Protein AF-A0A453R7K1-F1 (afdb_monomer)

Structure (mmCIF, N/CA/C/O backbone):
data_AF-A0A453R7K1-F1
#
_entry.id   AF-A0A453R7K1-F1
#
loop_
_atom_site.group_PDB
_atom_site.id
_atom_site.type_symbol
_atom_site.label_atom_id
_atom_site.label_alt_id
_atom_site.label_comp_id
_atom_site.label_asym_id
_atom_site.label_entity_id
_atom_site.label_seq_id
_atom_site.pdbx_PDB_ins_code
_atom_site.Cartn_x
_atom_site.Cartn_y
_atom_site.Cartn_z
_atom_site.occupancy
_atom_site.B_iso_or_equiv
_atom_site.auth_seq_id
_atom_site.auth_comp_id
_atom_site.auth_asym_id
_atom_site.auth_atom_id
_atom_site.pdbx_PDB_model_num
ATOM 1 N N . ILE A 1 1 ? -5.000 2.414 2.316 1.00 98.56 1 ILE A N 1
ATOM 2 C CA . ILE A 1 1 ? -6.057 3.007 1.462 1.00 98.56 1 ILE A CA 1
ATOM 3 C C . ILE A 1 1 ? -5.602 2.920 0.014 1.00 98.56 1 ILE A C 1
ATOM 5 O O . ILE A 1 1 ? -4.608 3.538 -0.343 1.00 98.56 1 ILE A O 1
ATOM 9 N N . THR A 1 2 ? -6.234 2.053 -0.768 1.00 98.19 2 THR A N 1
ATOM 10 C CA . THR A 1 2 ? -5.927 1.825 -2.185 1.00 98.19 2 THR A CA 1
ATOM 11 C C . THR A 1 2 ? -7.003 0.932 -2.800 1.00 98.19 2 THR A C 1
ATOM 13 O O . THR A 1 2 ? -7.530 0.046 -2.123 1.00 98.19 2 THR A O 1
ATOM 16 N N . ALA A 1 3 ? -7.261 1.095 -4.098 1.00 97.50 3 ALA A N 1
ATOM 17 C CA . ALA A 1 3 ? -7.976 0.108 -4.912 1.00 97.50 3 ALA A CA 1
ATOM 18 C C . ALA A 1 3 ? -7.066 -0.594 -5.939 1.00 97.50 3 ALA A C 1
ATOM 20 O O . ALA A 1 3 ? -7.544 -1.148 -6.917 1.00 97.50 3 ALA A O 1
ATOM 21 N N . SER A 1 4 ? -5.744 -0.614 -5.722 1.00 95.94 4 SER A N 1
ATOM 22 C CA . SER A 1 4 ? -4.796 -1.377 -6.547 1.00 95.94 4 SER A CA 1
ATOM 23 C C . SER A 1 4 ? -4.964 -1.072 -8.049 1.00 95.94 4 SER A C 1
ATOM 25 O O . SER A 1 4 ? -4.797 0.082 -8.448 1.00 95.94 4 SER A O 1
ATOM 27 N N . HIS A 1 5 ? -5.306 -2.075 -8.861 1.00 95.75 5 HIS A N 1
ATOM 28 C CA . HIS A 1 5 ? -5.454 -1.993 -10.315 1.00 95.75 5 HIS A CA 1
ATOM 29 C C . HIS A 1 5 ? -6.736 -1.291 -10.797 1.00 95.75 5 HIS A C 1
ATOM 31 O O . HIS A 1 5 ? -6.863 -1.026 -11.988 1.00 95.75 5 HIS A O 1
ATOM 37 N N . ASN A 1 6 ? -7.684 -0.976 -9.910 1.00 97.00 6 ASN A N 1
ATOM 38 C CA . ASN A 1 6 ? -8.932 -0.325 -10.302 1.00 97.00 6 ASN A CA 1
ATOM 39 C C . ASN A 1 6 ? -8.703 1.046 -10.979 1.00 97.00 6 ASN A C 1
ATOM 41 O O . ASN A 1 6 ? -7.676 1.694 -10.728 1.00 97.00 6 ASN A O 1
ATOM 45 N N . PRO A 1 7 ? -9.671 1.546 -11.769 1.00 95.25 7 PRO A N 1
ATOM 46 C CA . PRO A 1 7 ? -9.645 2.901 -12.322 1.00 95.25 7 PRO A CA 1
ATOM 47 C C . PRO A 1 7 ? -9.472 3.981 -11.250 1.00 95.25 7 PRO A C 1
ATOM 49 O O . PRO A 1 7 ? -9.897 3.793 -10.113 1.00 95.25 7 PRO A O 1
ATOM 52 N N . VAL A 1 8 ? -8.896 5.135 -11.605 1.00 96.00 8 VAL A N 1
ATOM 53 C CA . VAL A 1 8 ? -8.565 6.232 -10.665 1.00 96.00 8 VAL A CA 1
ATOM 54 C C . VAL A 1 8 ? -9.751 6.747 -9.832 1.00 96.00 8 VAL A C 1
ATOM 56 O O . VAL A 1 8 ? -9.545 7.217 -8.715 1.00 96.00 8 VAL A O 1
ATOM 59 N N . GLY A 1 9 ? -10.978 6.638 -10.355 1.00 95.81 9 GLY A N 1
ATOM 60 C CA . GLY A 1 9 ? -12.203 7.064 -9.668 1.00 95.81 9 GLY A CA 1
ATOM 61 C C . GLY A 1 9 ? -12.591 6.194 -8.468 1.00 95.81 9 GLY A C 1
ATOM 62 O O . GLY A 1 9 ? -13.278 6.677 -7.571 1.00 95.81 9 GLY A O 1
ATOM 63 N N . ASP A 1 10 ? -12.115 4.950 -8.416 1.00 97.75 10 ASP A N 1
ATOM 64 C CA . ASP A 1 10 ? -12.388 4.029 -7.313 1.00 97.75 10 ASP A CA 1
ATOM 65 C C . ASP A 1 10 ? -11.420 4.258 -6.143 1.00 97.75 10 ASP A C 1
ATOM 67 O O . ASP A 1 10 ? -10.343 4.841 -6.289 1.00 97.75 10 ASP A O 1
ATOM 71 N N . ASN A 1 11 ? -11.750 3.739 -4.961 1.00 98.00 11 ASN A N 1
ATOM 72 C CA . ASN A 1 11 ? -10.786 3.561 -3.877 1.00 98.00 11 ASN A CA 1
ATOM 73 C C . ASN A 1 11 ? -11.241 2.436 -2.937 1.00 98.00 11 ASN A C 1
ATOM 75 O O . ASN A 1 11 ? -12.311 1.859 -3.115 1.00 98.00 11 ASN A O 1
ATOM 79 N N . GLY A 1 12 ? -10.418 2.104 -1.949 1.00 97.12 12 GLY A N 1
ATOM 80 C CA . GLY A 1 12 ? -10.722 1.057 -0.989 1.00 97.12 12 GLY A CA 1
ATOM 81 C C . GLY A 1 12 ? -9.849 1.119 0.255 1.00 97.12 12 GLY A C 1
ATOM 82 O O . GLY A 1 12 ? -8.839 1.828 0.327 1.00 97.12 12 GLY A O 1
ATOM 83 N N . VAL A 1 13 ? -10.236 0.335 1.251 1.00 97.06 13 VAL A N 1
ATOM 84 C CA . VAL A 1 13 ? -9.469 0.114 2.474 1.00 97.06 13 VAL A CA 1
ATOM 85 C C . VAL A 1 13 ? -9.181 -1.376 2.614 1.00 97.06 13 VAL A C 1
ATOM 87 O O . VAL A 1 13 ? -9.971 -2.218 2.199 1.00 97.06 13 VAL A O 1
ATOM 90 N N . LYS A 1 14 ? -8.005 -1.691 3.150 1.00 96.31 14 LYS A N 1
ATOM 91 C CA . LYS A 1 14 ? -7.568 -3.047 3.479 1.00 96.31 14 LYS A CA 1
ATOM 92 C C . LYS A 1 14 ? -6.928 -2.993 4.856 1.00 96.31 14 LYS A C 1
ATOM 94 O O . LYS A 1 14 ? -6.291 -1.988 5.178 1.00 96.31 14 LYS A O 1
ATOM 99 N N . ILE A 1 15 ? -7.093 -4.059 5.625 1.00 97.25 15 ILE A N 1
ATOM 100 C CA . ILE A 1 15 ? -6.521 -4.203 6.962 1.00 97.25 15 ILE A CA 1
ATOM 101 C C . ILE A 1 15 ? -5.349 -5.185 6.879 1.00 97.25 15 ILE A C 1
ATOM 103 O O . ILE A 1 15 ? -5.412 -6.187 6.162 1.00 97.25 15 ILE A O 1
ATOM 107 N N . VAL A 1 16 ? -4.271 -4.840 7.580 1.00 97.81 16 VAL A N 1
ATOM 108 C CA . VAL A 1 16 ? -3.030 -5.611 7.670 1.00 97.81 16 VAL A CA 1
ATOM 109 C C . VAL A 1 16 ? -2.865 -6.048 9.120 1.00 97.81 16 VAL A C 1
ATOM 111 O O . VAL A 1 16 ? -2.856 -5.193 10.007 1.00 97.81 16 VAL A O 1
ATOM 114 N N . ASP A 1 17 ? -2.725 -7.351 9.347 1.00 96.62 17 ASP A N 1
ATOM 115 C CA . ASP A 1 17 ? -2.543 -7.920 10.683 1.00 96.62 17 ASP A CA 1
ATOM 116 C C . ASP A 1 17 ? -1.113 -7.715 11.202 1.00 96.62 17 ASP A C 1
ATOM 118 O O . ASP A 1 17 ? -0.194 -7.337 10.471 1.00 96.62 17 ASP A O 1
ATOM 122 N N . ALA A 1 18 ? -0.917 -7.949 12.502 1.00 95.81 18 ALA A N 1
ATOM 123 C CA . ALA A 1 18 ? 0.317 -7.622 13.218 1.00 95.81 18 ALA A CA 1
ATOM 124 C C . ALA A 1 18 ? 1.588 -8.273 12.632 1.00 95.81 18 ALA A C 1
ATOM 126 O O . ALA A 1 18 ? 2.689 -7.735 12.767 1.00 95.81 18 ALA A O 1
ATOM 127 N N . ASP A 1 19 ? 1.463 -9.416 11.961 1.00 96.12 19 ASP A N 1
ATOM 128 C CA . ASP A 1 19 ? 2.569 -10.114 11.301 1.00 96.12 19 ASP A CA 1
ATOM 129 C C . ASP A 1 19 ? 2.902 -9.563 9.897 1.00 96.12 19 ASP A C 1
ATOM 131 O O . ASP A 1 19 ? 3.877 -10.004 9.278 1.00 96.12 19 ASP A O 1
ATOM 135 N N . GLY A 1 20 ? 2.138 -8.576 9.419 1.00 96.94 20 GLY A N 1
ATOM 136 C CA . GLY A 1 20 ? 2.193 -8.044 8.060 1.00 96.94 20 GLY A CA 1
ATOM 137 C C . GLY A 1 20 ? 1.369 -8.849 7.055 1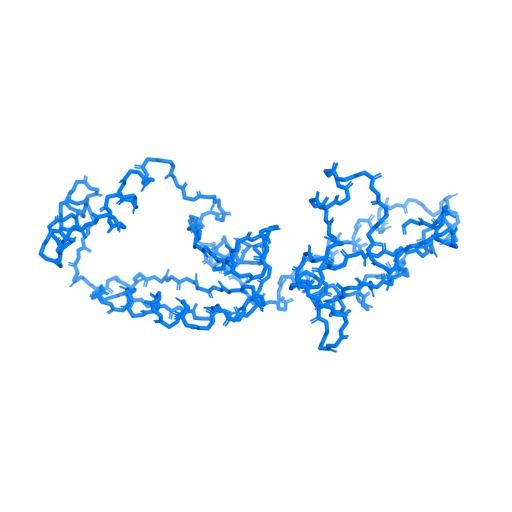.00 96.94 20 GLY A C 1
ATOM 138 O O . GLY A 1 20 ? 1.505 -8.618 5.855 1.00 96.94 20 GLY A O 1
ATOM 139 N N . GLY A 1 21 ? 0.563 -9.808 7.505 1.00 96.88 21 GLY A N 1
ATOM 140 C CA . GLY A 1 21 ? -0.396 -10.549 6.699 1.00 96.88 21 GLY A CA 1
ATOM 141 C C . GLY A 1 21 ? -1.665 -9.749 6.410 1.00 96.88 21 GLY A C 1
ATOM 142 O O . GLY A 1 21 ? -1.844 -8.618 6.860 1.00 96.88 21 GLY A O 1
ATOM 143 N N . MET A 1 22 ? -2.555 -10.339 5.615 1.00 96.25 22 MET A N 1
ATOM 144 C CA . MET A 1 22 ? -3.922 -9.829 5.481 1.00 96.25 22 MET A CA 1
ATOM 145 C C . MET A 1 22 ? -4.683 -10.058 6.786 1.00 96.25 22 MET A C 1
ATOM 147 O O . MET A 1 22 ? -4.370 -11.007 7.501 1.00 96.25 22 MET A O 1
ATOM 151 N N . MET A 1 23 ? -5.697 -9.232 7.044 1.00 95.31 23 MET A N 1
ATOM 152 C CA . MET A 1 23 ? -6.635 -9.465 8.142 1.00 95.31 23 MET A CA 1
ATOM 153 C C . MET A 1 23 ? -7.162 -10.904 8.142 1.00 95.31 23 MET A C 1
ATOM 155 O O . MET A 1 23 ? -7.533 -11.435 7.091 1.00 95.31 23 MET A O 1
ATOM 159 N N . SER A 1 24 ? -7.235 -11.505 9.328 1.00 94.44 24 SER A N 1
ATOM 160 C CA . SER A 1 24 ? -7.905 -12.784 9.545 1.00 94.44 24 SER A CA 1
ATOM 161 C C . SER A 1 24 ? -9.295 -12.813 8.903 1.00 94.44 24 SER A C 1
ATOM 163 O O . SER A 1 24 ? -10.144 -11.963 9.174 1.00 94.44 24 SER A O 1
ATOM 165 N N . GLN A 1 25 ? -9.564 -13.855 8.112 1.00 94.81 25 GLN A N 1
ATOM 166 C CA . GLN A 1 25 ? -10.873 -14.066 7.482 1.00 94.81 25 GLN A CA 1
ATOM 167 C C . GLN A 1 25 ? -12.009 -14.168 8.509 1.00 94.81 25 GLN A C 1
ATOM 169 O O . GLN A 1 25 ? -13.147 -13.821 8.213 1.00 94.81 25 GLN A O 1
ATOM 174 N N . ALA A 1 26 ? -11.706 -14.586 9.744 1.00 95.44 26 ALA A N 1
ATOM 175 C CA . ALA A 1 26 ? -12.690 -14.629 10.824 1.00 95.44 26 ALA A CA 1
ATOM 176 C C . ALA A 1 26 ? -13.249 -13.237 11.184 1.00 95.44 26 ALA A C 1
ATOM 178 O O . ALA A 1 26 ? -14.346 -13.145 11.727 1.00 95.44 26 ALA A O 1
ATOM 179 N N . TRP A 1 27 ? -12.519 -12.161 10.872 1.00 95.56 27 TRP A N 1
ATOM 180 C CA . TRP A 1 27 ? -12.903 -10.775 11.159 1.00 95.56 27 TRP A CA 1
ATOM 181 C C . TRP A 1 27 ? -13.560 -10.070 9.955 1.00 95.56 27 TRP A C 1
ATOM 183 O O . TRP A 1 27 ? -14.075 -8.954 10.090 1.00 95.56 27 TRP A O 1
ATOM 193 N N . GLU A 1 28 ? -13.605 -10.711 8.780 1.00 95.38 28 GLU A N 1
ATOM 194 C CA . GLU A 1 28 ? -14.287 -10.170 7.595 1.00 95.38 28 GLU A CA 1
ATOM 195 C C . GLU A 1 28 ? -15.800 -9.979 7.817 1.00 95.38 28 GLU A C 1
ATOM 197 O O . GLU A 1 28 ? -16.286 -8.887 7.512 1.00 95.38 28 GLU A O 1
ATOM 202 N N . PRO A 1 29 ? -16.551 -10.931 8.420 1.00 96.81 29 PRO A N 1
ATOM 203 C CA . PRO A 1 29 ? -17.976 -10.732 8.694 1.00 96.81 29 PRO A CA 1
ATOM 204 C C . PRO A 1 29 ? -18.255 -9.550 9.630 1.00 96.81 29 PRO A C 1
ATOM 206 O O . PRO A 1 29 ? -19.244 -8.842 9.453 1.00 96.81 29 PRO A O 1
ATOM 209 N N . PHE A 1 30 ? -17.380 -9.304 10.612 1.00 96.25 30 PHE A N 1
ATOM 210 C CA . PHE A 1 30 ? -17.501 -8.138 11.490 1.00 96.25 30 PHE A CA 1
ATOM 211 C C . PHE A 1 30 ? -17.293 -6.831 10.719 1.00 96.25 30 PHE A C 1
ATOM 213 O O . PHE A 1 30 ? -18.071 -5.893 10.877 1.00 96.25 30 PHE A O 1
ATOM 220 N N . SER A 1 31 ? -16.285 -6.785 9.844 1.00 95.81 31 SER A N 1
ATOM 221 C CA . SER A 1 31 ? -16.017 -5.619 8.994 1.00 95.81 31 SER A CA 1
ATOM 222 C C . SER A 1 31 ? -17.190 -5.311 8.057 1.00 95.81 31 SER A C 1
ATOM 224 O O . SER A 1 31 ? -17.570 -4.149 7.910 1.00 95.81 31 SER A O 1
ATOM 226 N N . ASP A 1 32 ? -17.796 -6.347 7.468 1.00 96.88 32 ASP A N 1
ATOM 227 C CA . ASP A 1 32 ? -18.986 -6.220 6.620 1.00 96.88 32 ASP A CA 1
ATOM 228 C C . ASP A 1 32 ? -20.204 -5.718 7.413 1.00 96.88 32 ASP A C 1
ATOM 230 O O . ASP A 1 32 ? -20.875 -4.769 7.003 1.00 96.88 32 ASP A O 1
ATOM 234 N N . ALA A 1 33 ? -20.453 -6.275 8.602 1.00 97.69 33 ALA A N 1
ATOM 235 C CA . ALA A 1 33 ? -21.532 -5.817 9.475 1.00 97.69 33 ALA A CA 1
ATOM 236 C C . ALA A 1 33 ? -21.345 -4.356 9.920 1.00 97.69 33 ALA A C 1
ATOM 238 O O . ALA A 1 33 ? -22.311 -3.593 9.953 1.00 97.69 33 ALA A O 1
ATOM 239 N N . LEU A 1 34 ? -20.107 -3.951 10.230 1.00 96.38 34 LEU A N 1
ATOM 240 C CA . LEU A 1 34 ? -19.776 -2.584 10.631 1.00 96.38 34 LEU A CA 1
ATOM 241 C C . LEU A 1 34 ? -20.040 -1.585 9.495 1.00 96.38 34 LEU A C 1
ATOM 243 O O . LEU A 1 34 ? -20.630 -0.532 9.732 1.00 96.38 34 LEU A O 1
ATOM 247 N N . ALA A 1 35 ? -19.644 -1.926 8.265 1.00 96.12 35 ALA A N 1
ATOM 248 C CA . ALA A 1 35 ? -19.860 -1.088 7.085 1.00 96.12 35 ALA A CA 1
ATOM 249 C C . ALA A 1 35 ? -21.349 -0.946 6.715 1.00 96.12 35 ALA A C 1
ATOM 251 O O . ALA A 1 35 ? -21.752 0.091 6.189 1.00 96.12 35 ALA A O 1
ATOM 252 N N . ASN A 1 36 ? -22.161 -1.964 7.014 1.00 97.94 36 ASN A N 1
ATOM 253 C CA . ASN A 1 36 ? -23.595 -2.004 6.714 1.00 97.94 36 ASN A CA 1
ATOM 254 C C . ASN A 1 36 ? -24.495 -1.615 7.904 1.00 97.94 36 ASN A C 1
ATOM 256 O O . ASN A 1 36 ? -25.717 -1.778 7.833 1.00 97.94 36 ASN A O 1
ATOM 260 N N . ALA A 1 37 ? -23.931 -1.111 9.007 1.00 97.88 37 ALA A N 1
ATOM 261 C CA . ALA A 1 37 ? -24.711 -0.730 10.178 1.00 97.88 37 ALA A CA 1
ATOM 262 C C . ALA A 1 37 ? -25.724 0.388 9.828 1.00 97.88 37 ALA A C 1
ATOM 264 O O . ALA A 1 37 ? -25.326 1.461 9.369 1.00 97.88 37 ALA A O 1
ATOM 265 N N . PRO A 1 38 ? -27.037 0.188 10.060 1.00 97.12 38 PRO A N 1
ATOM 266 C CA . PRO A 1 38 ? -28.070 1.107 9.573 1.00 97.12 38 PRO A CA 1
ATOM 267 C C . PRO A 1 38 ? -28.164 2.403 10.385 1.00 97.12 38 PRO A C 1
ATOM 269 O O . PRO A 1 38 ? -28.738 3.387 9.920 1.00 97.12 38 PRO A O 1
ATOM 272 N N . THR A 1 39 ? -27.650 2.401 11.617 1.00 97.94 39 THR A N 1
ATOM 273 C CA . THR A 1 39 ? -27.683 3.546 12.530 1.00 97.94 39 THR A CA 1
ATOM 274 C C . THR A 1 39 ? -26.406 3.608 13.372 1.00 97.94 39 THR A C 1
ATOM 276 O O . THR A 1 39 ? -25.768 2.574 13.598 1.00 97.94 39 THR A O 1
ATOM 279 N N . PRO A 1 40 ? -26.047 4.791 13.905 1.00 96.31 40 PRO A N 1
ATOM 280 C CA . PRO A 1 40 ? -24.936 4.924 14.847 1.00 96.31 40 PRO A CA 1
ATOM 281 C C . PRO A 1 40 ? -25.074 4.031 16.090 1.00 96.31 40 PRO A C 1
ATOM 283 O O . PRO A 1 40 ? -24.087 3.455 16.539 1.00 96.31 40 PRO A O 1
ATOM 286 N N . ASP A 1 41 ? -26.292 3.860 16.616 1.00 97.69 41 ASP A N 1
ATOM 287 C CA . ASP A 1 41 ? -26.538 2.979 17.764 1.00 97.69 41 ASP A CA 1
ATOM 288 C C . ASP A 1 41 ? -26.285 1.510 17.416 1.00 97.69 41 ASP A C 1
ATOM 290 O O . ASP A 1 41 ? -25.651 0.797 18.191 1.00 97.69 41 ASP A O 1
ATOM 294 N N . ALA A 1 42 ? -26.728 1.055 16.237 1.00 97.88 42 ALA A N 1
ATOM 295 C CA . ALA A 1 42 ? -26.463 -0.305 15.773 1.00 97.88 42 ALA A CA 1
ATOM 296 C C . ALA A 1 42 ? -24.957 -0.549 15.595 1.00 97.88 42 ALA A C 1
ATOM 298 O O . ALA A 1 42 ? -24.452 -1.588 16.017 1.00 97.88 42 ALA A O 1
ATOM 299 N N . LEU A 1 43 ? -24.232 0.431 15.045 1.00 96.88 43 LEU A N 1
ATOM 300 C CA . LEU A 1 43 ? -22.775 0.389 14.927 1.00 96.88 43 LEU A CA 1
ATOM 301 C C . LEU A 1 43 ? -22.109 0.252 16.302 1.00 96.88 43 LEU A C 1
ATOM 303 O O . LEU A 1 43 ? -21.250 -0.607 16.488 1.00 96.88 43 LEU A O 1
ATOM 307 N N . LEU A 1 44 ? -22.531 1.053 17.284 1.00 95.81 44 LEU A N 1
ATOM 308 C CA . LEU A 1 44 ? -21.997 0.979 18.643 1.00 95.81 44 LEU A CA 1
ATOM 309 C C . LEU A 1 44 ? -22.261 -0.390 19.284 1.00 95.81 44 LEU A C 1
ATOM 311 O O . LEU A 1 44 ? -21.353 -0.965 19.880 1.00 95.81 44 LEU A O 1
ATOM 315 N N . GLN A 1 45 ? -23.474 -0.934 19.144 1.00 97.25 45 GLN A N 1
ATOM 316 C CA . GLN A 1 45 ? -23.798 -2.262 19.674 1.00 97.25 45 GLN A CA 1
ATOM 317 C C . GLN A 1 45 ? -22.948 -3.361 19.026 1.00 97.25 45 GLN A C 1
ATOM 319 O O . GLN A 1 45 ? -22.468 -4.238 19.740 1.00 97.25 45 GLN A O 1
ATOM 324 N N . LEU A 1 46 ? -22.701 -3.292 17.712 1.00 97.44 46 LEU A N 1
ATOM 325 C CA . LEU A 1 46 ? -21.810 -4.227 17.017 1.00 97.44 46 LEU A CA 1
ATOM 326 C C . LEU A 1 46 ? -20.385 -4.172 17.577 1.00 97.44 46 LEU A C 1
ATOM 328 O O . LEU A 1 46 ? -19.814 -5.217 17.874 1.00 97.44 46 LEU A O 1
ATOM 332 N N . VAL A 1 47 ? -19.828 -2.972 17.779 1.00 95.25 47 VAL A N 1
ATOM 333 C CA . VAL A 1 47 ? -18.477 -2.803 18.346 1.00 95.25 47 VAL A CA 1
ATOM 334 C C . VAL A 1 47 ? -18.397 -3.350 19.773 1.00 95.25 47 VAL A C 1
ATOM 336 O O . VAL A 1 47 ? -17.459 -4.074 20.099 1.00 95.25 47 VAL A O 1
ATOM 339 N N . LEU A 1 48 ? -19.374 -3.032 20.629 1.00 95.06 48 LEU A N 1
ATOM 340 C CA . LEU A 1 48 ? -19.400 -3.499 22.020 1.00 95.06 48 LEU A CA 1
ATOM 341 C C . LEU A 1 48 ? -19.562 -5.019 22.115 1.00 95.06 48 LEU A C 1
ATOM 343 O O . LEU A 1 48 ? -18.905 -5.657 22.939 1.00 95.06 48 LEU A O 1
ATOM 347 N N . GLN A 1 49 ? -20.422 -5.596 21.275 1.00 96.38 49 GLN A N 1
ATOM 348 C CA . GLN A 1 49 ? -20.641 -7.037 21.225 1.00 96.38 49 GLN A CA 1
ATOM 349 C C . GLN A 1 49 ? -19.390 -7.761 20.721 1.00 96.38 49 GLN A C 1
ATOM 351 O O . GLN A 1 49 ? -18.936 -8.697 21.373 1.00 96.38 49 GLN A O 1
ATOM 356 N N . PHE A 1 50 ? -18.771 -7.272 19.644 1.00 95.69 50 PHE A N 1
ATOM 357 C CA . PHE A 1 50 ? -17.526 -7.833 19.122 1.00 95.69 50 PHE A CA 1
ATOM 358 C C . PHE A 1 50 ? -16.395 -7.775 20.152 1.00 95.69 50 PHE A C 1
ATOM 360 O O . PHE A 1 50 ? -15.720 -8.771 20.397 1.00 95.69 50 PHE A O 1
ATOM 367 N N . ALA A 1 51 ? -16.230 -6.633 20.829 1.00 93.81 51 ALA A N 1
ATOM 368 C CA . ALA A 1 51 ? -15.231 -6.495 21.881 1.00 93.81 51 ALA A CA 1
ATOM 369 C C . ALA A 1 51 ? -15.461 -7.486 23.031 1.00 93.81 51 ALA A C 1
ATOM 371 O O . ALA A 1 51 ? -14.508 -8.051 23.561 1.00 93.81 51 ALA A O 1
ATOM 372 N N . LYS A 1 52 ? -16.720 -7.735 23.404 1.00 95.31 52 LYS A N 1
ATOM 373 C CA . LYS A 1 52 ? -17.067 -8.733 24.418 1.00 95.31 52 LYS A CA 1
ATOM 374 C C . LYS A 1 52 ? -16.737 -10.156 23.960 1.00 95.31 52 LYS A C 1
ATOM 376 O O . LYS A 1 52 ? -16.165 -10.906 24.747 1.00 95.31 52 LYS A O 1
ATOM 381 N N . ASP A 1 53 ? -17.096 -10.512 22.730 1.00 95.38 53 ASP A N 1
ATOM 382 C CA . ASP A 1 53 ? -16.925 -11.868 22.195 1.00 95.38 53 ASP A CA 1
ATOM 383 C C . ASP A 1 53 ? -15.445 -12.226 21.997 1.00 95.38 53 ASP A C 1
ATOM 385 O O . ASP A 1 53 ? -15.024 -13.325 22.351 1.00 95.38 53 ASP A O 1
ATOM 389 N N . GLU A 1 54 ? -14.637 -11.267 21.543 1.00 94.19 54 GLU A N 1
ATOM 390 C CA . GLU A 1 54 ? -13.187 -11.419 21.359 1.00 94.19 54 GLU A CA 1
ATOM 391 C C . GLU A 1 54 ? -12.376 -11.150 22.646 1.00 94.19 54 GLU A C 1
ATOM 393 O O . GLU A 1 54 ? -11.147 -11.230 22.649 1.00 94.19 54 GLU A O 1
ATOM 398 N N . GLY A 1 55 ? -13.033 -10.797 23.759 1.00 92.88 55 GLY A N 1
ATOM 399 C CA . GLY A 1 55 ? -12.359 -10.475 25.024 1.00 92.88 55 GLY A CA 1
ATOM 400 C C . GLY A 1 55 ? -11.487 -9.210 24.973 1.00 92.88 55 GLY A C 1
ATOM 401 O O . GLY A 1 55 ? -10.530 -9.074 25.741 1.00 92.88 55 GLY A O 1
ATOM 402 N N . ILE A 1 56 ? -11.801 -8.269 24.081 1.00 91.00 56 ILE A N 1
ATOM 403 C CA . ILE A 1 56 ? -11.092 -7.000 23.905 1.00 91.00 56 ILE 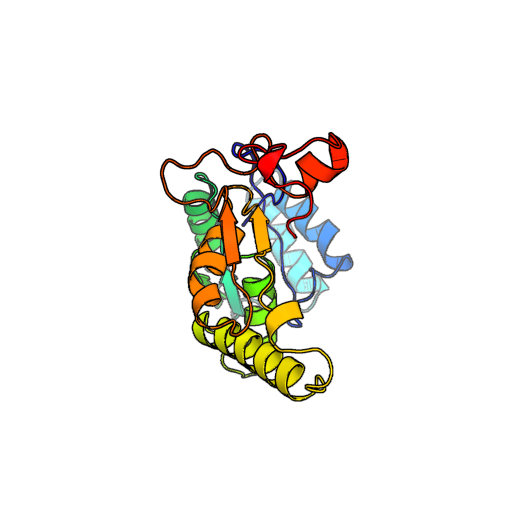A CA 1
ATOM 404 C C . ILE A 1 56 ? -11.510 -6.025 25.010 1.00 91.00 56 ILE A C 1
ATOM 406 O O . ILE A 1 56 ? -12.671 -5.639 25.145 1.00 91.00 56 ILE A O 1
ATOM 410 N N . THR A 1 57 ? -10.537 -5.574 25.800 1.00 87.75 57 THR A N 1
ATOM 411 C CA . THR A 1 57 ? -10.775 -4.590 26.864 1.00 87.75 57 THR A CA 1
ATOM 412 C C . THR A 1 57 ? -10.755 -3.169 26.300 1.00 87.75 57 THR A C 1
ATOM 414 O O . THR A 1 57 ? -9.717 -2.694 25.843 1.00 87.75 57 THR A O 1
ATOM 417 N N . LEU A 1 58 ? -11.887 -2.466 26.380 1.00 84.94 58 LEU A N 1
ATOM 418 C CA . LEU A 1 58 ? -12.018 -1.062 25.975 1.00 84.94 58 LEU A CA 1
ATOM 419 C C . LEU A 1 58 ? -11.738 -0.105 27.149 1.00 84.94 58 LEU A C 1
ATOM 421 O O . LEU A 1 58 ? -12.021 -0.427 28.301 1.00 84.94 58 LEU A O 1
ATOM 425 N N . GLY A 1 59 ? -11.210 1.091 26.862 1.00 73.06 59 GLY A N 1
ATOM 426 C CA . GLY A 1 59 ? -11.048 2.164 27.859 1.00 73.06 59 GLY A CA 1
ATOM 427 C C . GLY A 1 59 ? -9.907 1.975 28.872 1.00 73.06 59 GLY A C 1
ATOM 428 O O . GLY A 1 59 ? -9.889 2.655 29.897 1.00 73.06 59 GLY A O 1
ATOM 429 N N . GLY A 1 60 ? -8.968 1.058 28.611 1.00 70.44 60 GLY A N 1
ATOM 430 C CA . GLY A 1 60 ? -7.783 0.824 29.447 1.00 70.44 60 GLY A CA 1
ATOM 431 C C . GLY A 1 60 ? -6.563 1.681 29.074 1.00 70.44 60 GLY A C 1
ATOM 432 O O . GLY A 1 60 ? -6.584 2.449 28.119 1.00 70.44 60 GLY A O 1
ATOM 433 N N . ALA A 1 61 ? -5.460 1.504 29.812 1.00 65.19 61 ALA A N 1
ATOM 434 C CA . ALA A 1 61 ? -4.183 2.201 29.582 1.00 65.19 61 ALA A CA 1
ATOM 435 C C . ALA A 1 61 ? -3.377 1.685 28.367 1.00 65.19 61 ALA A C 1
ATOM 437 O O . ALA A 1 61 ? -2.306 2.213 28.069 1.00 65.19 61 ALA A O 1
ATOM 438 N N . HIS A 1 62 ? -3.854 0.636 27.690 1.00 63.16 62 HIS A N 1
ATOM 439 C CA . HIS A 1 62 ? -3.185 0.068 26.522 1.00 63.16 62 HIS A CA 1
ATOM 440 C C . HIS A 1 62 ? -3.396 0.980 25.314 1.00 63.16 62 HIS A C 1
ATOM 442 O O . HIS A 1 62 ? -4.537 1.264 24.951 1.00 63.16 62 HIS A O 1
ATOM 448 N N . SER A 1 63 ? -2.302 1.418 24.685 1.00 76.38 63 SER A N 1
ATOM 449 C CA . SER A 1 63 ? -2.384 2.186 23.448 1.00 76.38 63 SER A CA 1
ATOM 450 C C . SER A 1 63 ? -2.457 1.260 22.236 1.00 76.38 63 SER A C 1
ATOM 452 O O . SER A 1 63 ? -1.465 0.638 21.855 1.00 76.38 63 SER A O 1
ATOM 454 N N . ALA A 1 64 ? -3.635 1.152 21.617 1.00 89.31 64 ALA A N 1
ATOM 455 C CA . ALA A 1 64 ? -3.740 0.518 20.307 1.00 89.31 64 ALA A CA 1
ATOM 456 C C . ALA A 1 64 ? -3.100 1.450 19.272 1.00 89.31 64 ALA A C 1
ATOM 458 O O . ALA A 1 64 ? -3.393 2.642 19.246 1.00 89.31 64 ALA A O 1
ATOM 459 N N . GLN A 1 65 ? -2.209 0.933 18.431 1.00 93.12 65 GLN A N 1
ATOM 460 C CA . GLN A 1 65 ? -1.557 1.719 17.385 1.00 93.12 65 GLN A CA 1
ATOM 461 C C . GLN A 1 65 ? -1.945 1.169 16.021 1.00 93.12 65 GLN A C 1
ATOM 463 O O . GLN A 1 65 ? -1.762 -0.016 15.754 1.00 93.12 65 GLN A O 1
ATOM 468 N N . VAL A 1 66 ? -2.454 2.042 15.157 1.00 97.12 66 VAL A N 1
ATOM 469 C CA . VAL A 1 66 ? -2.875 1.697 13.799 1.00 97.12 66 VAL A CA 1
ATOM 470 C C . VAL A 1 66 ? -2.069 2.534 12.817 1.00 97.12 66 VAL A C 1
ATOM 472 O O . VAL A 1 66 ? -2.175 3.759 12.801 1.00 97.12 66 VAL A O 1
ATOM 475 N N . LEU A 1 67 ? -1.248 1.876 12.000 1.00 98.06 67 LEU A N 1
ATOM 476 C CA . LEU A 1 67 ? -0.505 2.533 10.928 1.00 98.06 67 LEU A CA 1
ATOM 477 C C . LEU A 1 67 ? -1.419 2.692 9.711 1.00 98.06 67 LEU A C 1
ATOM 479 O O . LEU A 1 67 ? -1.986 1.717 9.218 1.00 98.06 67 LEU A O 1
ATOM 483 N N . LEU A 1 68 ? -1.526 3.915 9.205 1.00 98.50 68 LEU A N 1
ATOM 484 C CA . LEU A 1 68 ? -2.288 4.253 8.012 1.00 98.50 68 LEU A CA 1
ATOM 485 C C . LEU A 1 68 ? -1.341 4.674 6.895 1.00 98.50 68 LEU A C 1
ATOM 487 O O . LEU A 1 68 ? -0.402 5.426 7.116 1.00 98.50 68 LEU A O 1
ATOM 491 N N . ALA A 1 69 ? -1.610 4.217 5.677 1.00 98.56 69 ALA A N 1
ATOM 492 C CA . ALA A 1 69 ? -0.958 4.729 4.479 1.00 98.56 69 ALA A CA 1
ATOM 493 C C . ALA A 1 69 ? -1.916 4.686 3.290 1.00 98.56 69 ALA A C 1
ATOM 495 O O . ALA A 1 69 ? -2.901 3.928 3.279 1.00 98.56 69 ALA A O 1
ATOM 496 N N . ARG A 1 70 ? -1.609 5.473 2.263 1.00 98.62 70 ARG A N 1
ATOM 497 C CA . ARG A 1 70 ? -2.406 5.562 1.036 1.00 98.62 70 ARG A CA 1
ATOM 498 C C . ARG A 1 70 ? -1.556 5.475 -0.227 1.00 98.62 70 ARG A C 1
ATOM 500 O O . ARG A 1 70 ? -0.353 5.712 -0.186 1.00 98.62 70 ARG A O 1
ATOM 507 N N . ASP A 1 71 ? -2.203 5.157 -1.343 1.00 98.06 71 ASP A N 1
ATOM 508 C CA . ASP A 1 71 ? -1.633 5.363 -2.674 1.00 98.06 71 ASP A CA 1
ATOM 509 C C . ASP A 1 71 ? -1.839 6.819 -3.156 1.00 98.06 71 ASP A C 1
ATOM 511 O O . ASP A 1 71 ? -2.155 7.732 -2.381 1.00 98.06 71 ASP A O 1
ATOM 515 N N . THR A 1 72 ? -1.615 7.046 -4.451 1.00 97.00 72 THR A N 1
ATOM 516 C CA . THR A 1 72 ? -1.697 8.355 -5.112 1.00 97.00 72 THR A CA 1
ATOM 517 C C . THR A 1 72 ? -3.115 8.760 -5.528 1.00 97.00 72 THR A C 1
ATOM 519 O O . THR A 1 72 ? -3.272 9.786 -6.186 1.00 97.00 72 THR A O 1
ATOM 522 N N . ARG A 1 73 ? -4.162 8.002 -5.171 1.00 97.50 73 ARG A N 1
ATOM 523 C CA . ARG A 1 73 ? -5.537 8.341 -5.572 1.00 97.50 73 ARG A CA 1
ATOM 524 C C . ARG A 1 73 ? -5.983 9.682 -4.972 1.00 97.50 73 ARG A C 1
ATOM 526 O O . ARG A 1 73 ? -5.767 9.896 -3.776 1.00 97.50 73 ARG A O 1
ATOM 533 N N . PRO A 1 74 ? -6.693 10.540 -5.734 1.00 96.31 74 PRO A N 1
ATOM 534 C CA . PRO A 1 74 ? -7.152 11.846 -5.247 1.00 96.31 74 PRO A CA 1
ATOM 535 C C . PRO A 1 74 ? -8.039 11.769 -3.997 1.00 96.31 74 PRO A C 1
ATOM 537 O O . PRO A 1 74 ? -7.922 12.588 -3.092 1.00 96.31 74 PRO A O 1
ATOM 540 N N . THR A 1 75 ? -8.894 10.746 -3.899 1.00 97.94 75 THR A N 1
ATOM 541 C CA . THR A 1 75 ? -9.774 10.526 -2.735 1.00 97.94 75 THR A CA 1
ATOM 542 C C . THR A 1 75 ? -9.030 10.030 -1.491 1.00 97.94 75 THR A C 1
ATOM 544 O O . THR A 1 75 ? -9.620 9.939 -0.415 1.00 97.94 75 THR A O 1
ATOM 547 N N . GLY A 1 76 ? -7.739 9.702 -1.611 1.00 98.00 76 GLY A N 1
ATOM 548 C CA . GLY A 1 76 ? -6.954 9.091 -0.545 1.00 98.00 76 GLY A CA 1
ATOM 549 C C . GLY A 1 76 ? -6.787 9.978 0.689 1.00 98.00 76 GLY A C 1
ATOM 550 O O . GLY A 1 76 ? -6.827 9.454 1.796 1.00 98.00 76 GLY A O 1
ATOM 551 N N . GLU A 1 77 ? -6.635 11.296 0.527 1.00 97.56 77 GLU A N 1
ATOM 552 C CA . GLU A 1 77 ? -6.490 12.229 1.662 1.00 97.56 77 GLU A CA 1
ATOM 553 C C . GLU A 1 77 ? -7.761 12.314 2.503 1.00 97.56 77 GLU A C 1
ATOM 555 O O . GLU A 1 77 ? -7.711 12.213 3.726 1.00 97.56 77 GLU A O 1
ATOM 560 N N . TYR A 1 78 ? -8.912 12.418 1.840 1.00 98.25 78 TYR A N 1
ATOM 561 C CA . TYR A 1 78 ? -10.206 12.417 2.511 1.00 98.25 78 TYR A CA 1
ATOM 562 C C . TYR A 1 78 ? -10.446 11.109 3.277 1.00 98.25 78 TYR A C 1
ATOM 564 O O . TYR A 1 78 ? -10.817 11.125 4.449 1.00 98.25 78 TYR A O 1
ATOM 572 N N . LEU A 1 79 ? -10.188 9.962 2.640 1.00 98.44 79 LEU A N 1
ATOM 573 C CA . LEU A 1 79 ? -10.362 8.657 3.282 1.00 98.44 79 LEU A CA 1
ATOM 574 C C . LEU A 1 79 ? -9.401 8.448 4.460 1.00 98.44 79 LEU A C 1
ATOM 576 O O . LEU A 1 79 ? -9.768 7.796 5.435 1.00 98.44 79 LEU A O 1
ATOM 580 N N . LEU A 1 80 ? -8.192 9.005 4.386 1.00 98.31 80 LEU A N 1
ATOM 581 C CA . LEU A 1 80 ? -7.210 8.971 5.467 1.00 98.31 80 LEU A CA 1
ATOM 582 C C . LEU A 1 80 ? -7.686 9.773 6.684 1.00 98.31 80 LEU A C 1
ATOM 584 O O . LEU A 1 80 ? -7.595 9.279 7.808 1.00 98.31 80 LEU A O 1
ATOM 588 N N . ASP A 1 81 ? -8.244 10.966 6.465 1.00 98.12 81 ASP A N 1
ATOM 589 C CA . ASP A 1 81 ? -8.837 11.793 7.524 1.00 98.12 81 ASP A CA 1
ATOM 590 C C . ASP A 1 81 ? -10.023 11.081 8.200 1.00 98.12 81 ASP A C 1
ATOM 592 O O . ASP A 1 81 ? -10.089 10.991 9.428 1.00 98.12 81 ASP A O 1
ATOM 596 N N . VAL A 1 82 ? -10.927 10.487 7.413 1.00 97.81 82 VAL A N 1
ATOM 597 C CA . VAL A 1 82 ? -12.071 9.733 7.956 1.00 97.81 82 VAL A CA 1
ATOM 598 C C . VAL A 1 82 ? -11.614 8.492 8.732 1.00 97.81 82 VAL A C 1
ATOM 600 O O . VAL A 1 82 ? -12.107 8.254 9.836 1.00 97.81 82 VAL A O 1
ATOM 603 N N . ALA A 1 83 ? -10.646 7.729 8.214 1.00 97.81 83 ALA A N 1
ATOM 604 C CA . ALA A 1 83 ? -10.081 6.575 8.918 1.00 97.81 83 ALA A CA 1
ATOM 605 C C . ALA A 1 83 ? -9.420 6.985 10.243 1.00 97.81 83 ALA A C 1
ATOM 607 O O . ALA A 1 83 ? -9.635 6.339 11.269 1.00 97.81 83 ALA A O 1
ATOM 608 N N . THR A 1 84 ? -8.677 8.095 10.239 1.00 97.62 84 THR A N 1
ATOM 609 C CA . THR A 1 84 ? -8.054 8.670 11.439 1.00 97.62 84 THR A CA 1
ATOM 610 C C . THR A 1 84 ? -9.104 8.991 12.499 1.00 97.62 84 THR A C 1
ATOM 612 O O . THR A 1 84 ? -8.963 8.569 13.645 1.00 97.62 84 THR A O 1
ATOM 615 N N . LYS A 1 85 ? -10.207 9.651 12.120 1.00 96.56 85 LYS A N 1
ATOM 616 C CA . LYS A 1 85 ? -11.325 9.947 13.033 1.00 96.56 85 LYS A CA 1
ATOM 617 C C . LYS A 1 85 ? -11.973 8.682 13.593 1.00 96.56 85 LYS A C 1
ATOM 619 O O . LYS A 1 85 ? -12.255 8.633 14.787 1.00 96.56 85 LYS A O 1
ATOM 624 N N . GLY A 1 86 ? -12.181 7.663 12.756 1.00 95.06 86 GLY A N 1
ATOM 625 C CA . GLY A 1 86 ? -12.730 6.373 13.180 1.00 95.06 86 GLY A CA 1
ATOM 626 C C . GLY A 1 86 ? -11.856 5.676 14.226 1.00 95.06 86 GLY A C 1
ATOM 627 O O . GLY A 1 86 ? -12.364 5.217 15.244 1.00 95.06 86 GLY A O 1
ATOM 628 N N . ILE A 1 87 ? -10.535 5.669 14.025 1.00 94.88 87 ILE A N 1
ATOM 629 C CA . ILE A 1 87 ? -9.576 5.111 14.991 1.00 94.88 87 ILE A CA 1
ATOM 630 C C . ILE A 1 87 ? -9.578 5.927 16.286 1.00 94.88 87 ILE A C 1
ATOM 632 O O . ILE A 1 87 ? -9.678 5.357 17.370 1.00 94.88 87 ILE A O 1
ATOM 636 N N . SER A 1 88 ? -9.519 7.257 16.193 1.00 92.12 88 SER A N 1
ATOM 637 C CA . SER A 1 88 ? -9.506 8.144 17.363 1.00 92.12 88 SER A CA 1
ATOM 638 C C . SER A 1 88 ? -10.804 8.128 18.178 1.00 92.12 88 SER A C 1
ATOM 640 O O . SER A 1 88 ? -10.796 8.573 19.324 1.00 92.12 88 SER A O 1
ATOM 642 N N . ALA A 1 89 ? -11.907 7.608 17.631 1.00 92.06 89 ALA A N 1
ATOM 643 C CA . ALA A 1 89 ? -13.147 7.411 18.379 1.00 92.06 89 ALA A CA 1
ATOM 644 C C . ALA A 1 89 ? -13.034 6.301 19.444 1.00 92.06 89 ALA A C 1
ATOM 646 O O . ALA A 1 89 ? -13.801 6.295 20.407 1.00 92.06 89 ALA A O 1
ATOM 647 N N . ILE A 1 90 ? -12.073 5.379 19.309 1.00 91.00 90 ILE A N 1
ATOM 648 C CA . ILE A 1 90 ? -11.806 4.335 20.300 1.00 91.00 90 ILE A CA 1
ATOM 649 C C . ILE A 1 90 ? -10.784 4.850 21.316 1.00 91.00 90 ILE A C 1
ATOM 651 O O . ILE A 1 90 ? -9.611 5.052 20.999 1.00 91.00 90 ILE A O 1
ATOM 655 N N . VAL A 1 91 ? -11.220 5.030 22.566 1.00 88.38 91 VAL A N 1
ATOM 656 C CA . VAL A 1 91 ? -10.372 5.523 23.665 1.00 88.38 91 VAL A CA 1
ATOM 657 C C . VAL A 1 91 ? -9.115 4.661 23.810 1.00 88.38 91 VAL A C 1
ATOM 659 O O . VAL A 1 91 ? -9.204 3.442 23.942 1.00 88.38 91 VAL A O 1
ATOM 662 N N . GLY A 1 92 ? -7.950 5.313 23.805 1.00 88.12 92 GLY A N 1
ATOM 663 C CA . GLY A 1 92 ? -6.640 4.658 23.874 1.00 88.12 92 GLY A CA 1
ATOM 664 C C . GLY A 1 92 ? -6.039 4.309 22.509 1.00 88.12 92 GLY A C 1
ATOM 665 O O . GLY A 1 92 ? -4.877 3.924 22.450 1.00 88.12 92 GLY A O 1
ATOM 666 N N . SER A 1 93 ? -6.766 4.481 21.404 1.00 91.88 93 SER A N 1
ATOM 667 C CA . SER A 1 93 ? -6.236 4.203 20.065 1.00 91.88 93 SER A CA 1
ATOM 668 C C . SER A 1 93 ? -5.530 5.413 19.455 1.00 91.88 93 SER A C 1
ATOM 670 O O . SER A 1 93 ? -5.975 6.553 19.582 1.00 91.88 93 SER A O 1
ATOM 672 N N . VAL A 1 94 ? -4.431 5.154 18.750 1.00 92.19 94 VAL A N 1
ATOM 673 C CA . VAL A 1 94 ? -3.606 6.147 18.061 1.00 92.19 94 VAL A CA 1
ATOM 674 C C . VAL A 1 94 ? -3.471 5.745 16.598 1.00 92.19 94 VAL A C 1
ATOM 676 O O . VAL A 1 94 ? -2.976 4.662 16.281 1.00 92.19 94 VAL A O 1
ATOM 679 N N . ALA A 1 95 ? -3.881 6.639 15.703 1.00 95.56 95 ALA A N 1
ATOM 680 C CA . ALA A 1 95 ? -3.604 6.525 14.279 1.00 95.56 95 ALA A CA 1
ATOM 681 C C . ALA A 1 95 ? -2.247 7.169 13.966 1.00 95.56 95 ALA A C 1
ATOM 683 O O . ALA A 1 95 ? -1.985 8.302 14.371 1.00 95.56 95 ALA A O 1
ATOM 684 N N . LEU A 1 96 ? -1.391 6.450 13.244 1.00 96.31 96 LEU A N 1
ATOM 685 C CA . LEU A 1 96 ? -0.107 6.943 12.759 1.00 96.31 96 LEU A CA 1
ATOM 686 C C . LEU A 1 96 ? -0.158 7.031 11.238 1.00 96.31 96 LEU A C 1
ATOM 688 O O . LEU A 1 96 ? -0.187 6.006 10.558 1.00 96.31 96 LEU A O 1
ATOM 692 N N . ASP A 1 97 ? -0.170 8.252 10.714 1.00 97.56 97 ASP A N 1
ATOM 693 C CA . ASP A 1 97 ? -0.072 8.487 9.278 1.00 97.56 97 ASP A CA 1
ATOM 694 C C . ASP A 1 97 ? 1.368 8.248 8.800 1.00 97.56 97 ASP A C 1
ATOM 696 O O . ASP A 1 97 ? 2.302 8.960 9.171 1.00 97.56 97 ASP A O 1
ATOM 700 N N . MET A 1 98 ? 1.537 7.215 7.981 1.00 97.88 98 MET A N 1
ATOM 701 C CA . MET A 1 98 ? 2.796 6.825 7.348 1.00 97.88 98 MET A CA 1
ATOM 702 C C . MET A 1 98 ? 2.947 7.436 5.945 1.00 97.88 98 MET A C 1
ATOM 704 O O . MET A 1 98 ? 3.934 7.173 5.257 1.00 97.88 98 MET A O 1
ATOM 708 N N . GLY A 1 99 ? 1.976 8.242 5.509 1.00 97.50 99 GLY A N 1
ATOM 709 C CA . GLY A 1 99 ? 1.983 8.981 4.259 1.00 97.50 99 GLY A CA 1
ATOM 710 C C . GLY A 1 99 ? 1.642 8.132 3.036 1.00 97.50 99 GLY A C 1
ATOM 711 O O . GLY A 1 99 ? 0.779 7.245 3.053 1.00 97.50 99 GLY A O 1
ATOM 712 N N . ILE A 1 100 ? 2.308 8.451 1.925 1.00 98.00 100 ILE A N 1
ATOM 713 C CA . ILE A 1 100 ? 2.075 7.808 0.632 1.00 98.00 100 ILE A CA 1
ATOM 714 C C . ILE A 1 100 ? 3.063 6.656 0.457 1.00 98.00 100 ILE A C 1
ATOM 716 O O . ILE A 1 100 ? 4.264 6.882 0.279 1.00 98.00 100 ILE A O 1
ATOM 720 N N . LEU A 1 101 ? 2.550 5.428 0.468 1.00 98.38 101 LEU A N 1
ATOM 721 C CA . LEU A 1 101 ? 3.332 4.196 0.406 1.00 98.38 101 LEU A CA 1
ATOM 722 C C . LEU A 1 101 ? 2.729 3.212 -0.597 1.00 98.38 101 LEU A C 1
ATOM 724 O O . LEU A 1 101 ? 1.528 3.196 -0.863 1.00 98.38 101 LEU A O 1
ATOM 728 N N . THR A 1 102 ? 3.572 2.329 -1.116 1.00 98.50 102 THR A N 1
ATOM 729 C CA . THR A 1 102 ? 3.108 1.096 -1.759 1.00 98.50 102 THR A CA 1
ATOM 730 C C . THR A 1 102 ? 2.463 0.174 -0.717 1.00 98.50 102 THR A C 1
ATOM 732 O O . THR A 1 102 ? 2.795 0.219 0.470 1.00 98.50 102 THR A O 1
ATOM 735 N N . THR A 1 103 ? 1.561 -0.716 -1.143 1.00 98.38 103 THR A N 1
ATOM 736 C CA . THR A 1 103 ? 0.978 -1.718 -0.234 1.00 98.38 103 THR A CA 1
ATOM 737 C C . THR A 1 103 ? 2.054 -2.579 0.452 1.00 98.38 103 THR A C 1
ATOM 739 O O . THR A 1 103 ? 2.011 -2.673 1.677 1.00 98.38 103 THR A O 1
ATOM 742 N N . PRO A 1 104 ? 3.074 -3.125 -0.246 1.00 98.44 104 PRO A N 1
ATOM 743 C CA . PRO A 1 104 ? 4.127 -3.908 0.408 1.00 98.44 104 PRO A CA 1
ATOM 744 C C . PRO A 1 104 ? 4.927 -3.136 1.465 1.00 98.44 104 PRO A C 1
ATOM 746 O O . PRO A 1 104 ? 5.301 -3.721 2.481 1.00 98.44 104 PRO A O 1
ATOM 749 N N . GLN A 1 105 ? 5.153 -1.830 1.275 1.00 98.56 105 GLN A N 1
ATOM 750 C CA . GLN A 1 105 ? 5.813 -0.996 2.285 1.00 98.56 105 GLN A CA 1
ATOM 751 C C . GLN A 1 105 ? 5.016 -0.963 3.589 1.00 98.56 105 GLN A C 1
ATOM 753 O O . GLN A 1 105 ? 5.592 -1.206 4.646 1.00 98.56 105 GLN A O 1
ATOM 758 N N . LEU A 1 106 ? 3.698 -0.732 3.532 1.00 98.62 106 LEU A N 1
ATOM 759 C CA . LEU A 1 106 ? 2.868 -0.731 4.740 1.00 98.62 106 LEU A CA 1
ATOM 760 C C . LEU A 1 106 ? 2.883 -2.103 5.434 1.00 98.62 106 LEU A C 1
ATOM 762 O O . LEU A 1 106 ? 3.081 -2.165 6.645 1.00 98.62 106 LEU A O 1
ATOM 766 N N . HIS A 1 107 ? 2.752 -3.197 4.674 1.00 98.69 107 HIS A N 1
ATOM 767 C CA . HIS A 1 107 ? 2.831 -4.560 5.220 1.00 98.69 107 HIS A CA 1
ATOM 768 C C . HIS A 1 107 ? 4.157 -4.812 5.952 1.00 98.69 107 HIS 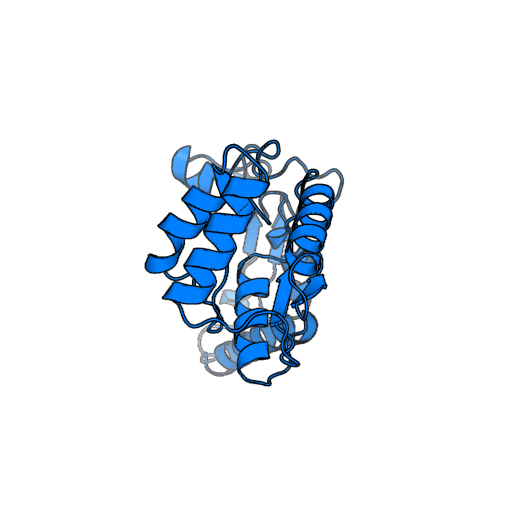A C 1
ATOM 770 O O . HIS A 1 107 ? 4.180 -5.321 7.076 1.00 98.69 107 HIS A O 1
ATOM 776 N N . TRP A 1 108 ? 5.272 -4.409 5.341 1.00 98.56 108 TRP A N 1
ATOM 777 C CA . TRP A 1 108 ? 6.597 -4.526 5.940 1.00 98.56 108 TRP A CA 1
ATOM 778 C C . TRP A 1 108 ? 6.737 -3.676 7.212 1.00 98.56 108 TRP A C 1
ATOM 780 O O . TRP A 1 108 ? 7.269 -4.154 8.217 1.00 98.56 108 TRP A O 1
ATOM 790 N N . MET A 1 109 ? 6.217 -2.444 7.201 1.00 98.56 109 MET A N 1
ATOM 791 C CA . MET A 1 109 ? 6.276 -1.544 8.355 1.00 98.56 109 MET A CA 1
ATOM 792 C C . MET A 1 109 ? 5.486 -2.090 9.545 1.00 98.56 109 MET A C 1
ATOM 794 O O . MET A 1 109 ? 6.002 -2.087 10.664 1.00 98.56 109 MET A O 1
ATOM 798 N N . VAL A 1 110 ? 4.272 -2.604 9.310 1.00 98.31 110 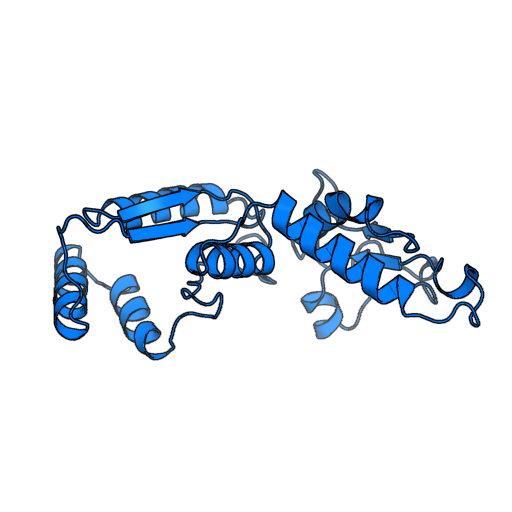VAL A N 1
ATOM 799 C CA . VAL A 1 110 ? 3.435 -3.230 10.347 1.00 98.31 110 VAL A CA 1
ATOM 800 C C . VAL A 1 110 ? 4.164 -4.418 10.974 1.00 98.31 110 VAL A C 1
ATOM 802 O O . VAL A 1 110 ? 4.320 -4.470 12.197 1.00 98.31 110 VAL A O 1
ATOM 805 N N . ARG A 1 111 ? 4.701 -5.325 10.149 1.00 98.31 111 ARG A N 1
ATOM 806 C CA . ARG A 1 111 ? 5.463 -6.489 10.621 1.00 98.31 111 ARG A CA 1
ATOM 807 C C . ARG A 1 111 ? 6.662 -6.093 11.480 1.00 98.31 111 ARG A C 1
ATOM 809 O O . ARG A 1 111 ? 6.898 -6.684 12.533 1.00 98.31 111 ARG A O 1
ATOM 816 N N . ASN A 1 112 ? 7.444 -5.112 11.035 1.00 98.00 112 ASN A N 1
ATOM 817 C CA . ASN A 1 112 ? 8.657 -4.707 11.739 1.00 98.00 112 ASN A CA 1
ATOM 818 C C . ASN A 1 112 ? 8.356 -3.957 13.036 1.00 98.00 112 ASN A C 1
ATOM 820 O O . ASN A 1 112 ? 9.002 -4.238 14.046 1.00 98.00 112 ASN A O 1
ATOM 824 N N . LYS A 1 113 ? 7.342 -3.082 13.055 1.00 96.44 113 LYS A N 1
ATOM 825 C CA . LYS A 1 113 ? 6.898 -2.417 14.288 1.00 96.44 113 LYS A CA 1
ATOM 826 C C . LYS A 1 113 ? 6.485 -3.421 15.361 1.00 96.44 113 LYS A C 1
ATOM 828 O O . LYS A 1 113 ? 6.945 -3.303 16.493 1.00 96.44 113 LYS A O 1
ATOM 833 N N . ASN A 1 114 ? 5.708 -4.442 14.997 1.00 96.75 114 ASN A N 1
ATOM 834 C CA . ASN A 1 114 ? 5.282 -5.490 15.932 1.00 96.75 114 ASN A CA 1
ATOM 835 C C . ASN A 1 114 ? 6.436 -6.387 16.416 1.00 96.75 114 ASN A C 1
ATOM 837 O O . ASN A 1 114 ? 6.331 -7.022 17.460 1.00 96.75 114 ASN A O 1
ATOM 841 N N . ARG A 1 115 ? 7.569 -6.405 15.705 1.00 96.88 115 ARG A N 1
ATOM 842 C CA . ARG A 1 115 ? 8.810 -7.078 16.129 1.00 96.88 115 ARG A CA 1
ATOM 843 C C . ARG A 1 115 ? 9.757 -6.179 16.929 1.00 96.88 115 ARG A C 1
ATOM 845 O O . ARG A 1 115 ? 10.866 -6.604 17.238 1.00 96.88 115 ARG A O 1
ATOM 852 N N . GLY A 1 116 ? 9.363 -4.940 17.230 1.00 96.19 116 GLY A N 1
ATOM 853 C CA . GLY A 1 116 ? 10.223 -3.961 17.900 1.00 96.19 116 GLY A CA 1
ATOM 854 C C . GLY A 1 116 ? 11.385 -3.459 17.033 1.00 96.19 116 GLY A C 1
ATOM 855 O O . GLY A 1 116 ? 12.371 -2.950 17.562 1.00 96.19 116 GLY A O 1
ATOM 856 N N . LEU A 1 117 ? 11.295 -3.612 15.709 1.00 96.81 117 LEU A N 1
ATOM 857 C CA . LEU A 1 117 ? 12.321 -3.192 14.756 1.00 96.81 117 LEU A CA 1
ATOM 858 C C . LEU A 1 117 ? 12.040 -1.790 14.204 1.00 96.81 117 LEU A C 1
ATOM 860 O O . LEU A 1 117 ? 10.922 -1.267 14.267 1.00 96.81 117 LEU A O 1
ATOM 864 N N . LYS A 1 118 ? 13.076 -1.183 13.615 1.00 95.06 118 LYS A N 1
ATOM 865 C CA . LYS A 1 118 ? 12.919 0.040 12.825 1.00 95.06 118 LYS A CA 1
ATOM 866 C C . LYS A 1 118 ? 12.062 -0.241 11.589 1.00 95.06 118 LYS A C 1
ATOM 868 O O . LYS A 1 118 ? 12.130 -1.317 10.996 1.00 95.06 118 LYS A O 1
ATOM 873 N N . ALA A 1 119 ? 11.228 0.729 11.243 1.00 96.81 119 ALA A N 1
ATOM 874 C CA . ALA A 1 119 ? 10.175 0.561 10.252 1.00 96.81 119 ALA A CA 1
ATOM 875 C C . ALA A 1 119 ? 9.879 1.871 9.504 1.00 96.81 119 ALA A C 1
ATOM 877 O O . ALA A 1 119 ? 8.721 2.193 9.252 1.00 96.81 119 ALA A O 1
ATOM 878 N N . SER A 1 120 ? 10.908 2.675 9.220 1.00 97.56 120 SER A N 1
ATOM 879 C CA . SER A 1 120 ? 10.761 3.839 8.342 1.00 97.56 120 SER A CA 1
ATOM 880 C C . SER A 1 120 ? 10.840 3.431 6.869 1.00 97.56 120 SER A C 1
ATOM 882 O O . SER A 1 120 ? 11.283 2.333 6.530 1.00 97.56 120 SER A O 1
ATOM 884 N N . GLU A 1 121 ? 10.440 4.330 5.970 1.00 97.38 121 GLU A N 1
ATOM 885 C CA . GLU A 1 121 ? 10.608 4.113 4.529 1.00 97.38 121 GLU A CA 1
ATOM 886 C C . GLU A 1 121 ? 12.088 3.969 4.133 1.00 97.38 121 GLU A C 1
ATOM 888 O O . GLU A 1 121 ? 12.428 3.125 3.306 1.00 97.38 121 GLU A O 1
ATOM 893 N N . ALA A 1 122 ? 12.983 4.720 4.780 1.00 97.31 122 ALA A N 1
ATOM 894 C CA . ALA A 1 122 ? 14.419 4.592 4.554 1.00 97.31 122 ALA A CA 1
ATOM 895 C C . ALA A 1 122 ? 14.942 3.204 4.964 1.00 97.31 122 ALA A C 1
ATOM 897 O O . ALA A 1 122 ? 15.767 2.622 4.259 1.00 97.31 122 ALA A O 1
ATOM 898 N N . ASP A 1 123 ? 14.434 2.644 6.068 1.00 97.94 123 ASP A N 1
ATOM 899 C CA . ASP A 1 123 ? 14.790 1.290 6.506 1.00 97.94 123 ASP A CA 1
ATOM 900 C C . ASP A 1 123 ? 14.284 0.227 5.509 1.00 97.94 123 ASP A C 1
ATOM 902 O O . ASP A 1 123 ? 15.005 -0.726 5.215 1.00 97.94 123 ASP A O 1
ATOM 906 N N . TYR A 1 124 ? 13.080 0.407 4.943 1.00 98.25 124 TYR A N 1
ATOM 907 C CA . TYR A 1 124 ? 12.544 -0.465 3.887 1.00 98.25 124 TYR A CA 1
ATOM 908 C C . TYR A 1 124 ? 13.451 -0.467 2.653 1.00 98.25 124 TYR A C 1
ATOM 910 O O . TYR A 1 124 ? 13.824 -1.530 2.155 1.00 98.25 124 TYR A O 1
ATOM 918 N N . PHE A 1 125 ? 13.841 0.721 2.178 1.00 97.69 125 PHE A N 1
ATOM 919 C CA . PHE A 1 125 ? 14.743 0.841 1.035 1.00 97.69 125 PHE A CA 1
ATOM 920 C C . PHE A 1 125 ? 16.106 0.225 1.319 1.00 97.69 125 PHE A C 1
ATOM 922 O O . PHE A 1 125 ? 16.568 -0.575 0.513 1.00 97.69 125 PHE A O 1
ATOM 929 N N . THR A 1 126 ? 16.685 0.512 2.486 1.00 97.19 126 THR A N 1
ATOM 930 C CA . THR A 1 126 ? 17.973 -0.053 2.911 1.00 97.19 126 THR A CA 1
ATOM 931 C C . THR A 1 126 ? 17.923 -1.577 2.910 1.00 97.19 126 THR A C 1
ATOM 933 O O . THR A 1 126 ? 18.815 -2.229 2.376 1.00 97.19 126 THR A O 1
ATOM 936 N N . GLN A 1 127 ? 16.859 -2.173 3.459 1.00 96.81 127 GLN A N 1
ATOM 937 C CA . GLN A 1 127 ? 16.733 -3.625 3.474 1.00 96.81 127 GLN A CA 1
ATOM 938 C C . GLN A 1 127 ? 16.708 -4.208 2.055 1.00 96.81 127 GLN A C 1
ATOM 940 O O . GLN A 1 127 ? 17.374 -5.215 1.810 1.00 96.81 127 GLN A O 1
ATOM 945 N N . ILE A 1 128 ? 15.967 -3.602 1.123 1.00 95.75 128 ILE A N 1
ATOM 946 C CA . ILE A 1 128 ? 15.895 -4.081 -0.264 1.00 95.75 128 ILE A CA 1
ATOM 947 C C . ILE A 1 128 ? 17.238 -3.923 -0.973 1.00 95.75 128 ILE A C 1
ATOM 949 O O . ILE A 1 128 ? 17.708 -4.883 -1.582 1.00 95.75 128 ILE A O 1
ATOM 953 N N . THR A 1 129 ? 17.864 -2.749 -0.889 1.00 95.06 129 THR A N 1
ATOM 954 C CA . THR A 1 129 ? 19.112 -2.458 -1.609 1.00 95.06 129 THR A CA 1
ATOM 955 C C . THR A 1 129 ? 20.263 -3.311 -1.097 1.00 95.06 129 THR A C 1
ATOM 957 O O . THR A 1 129 ? 20.995 -3.880 -1.900 1.00 95.06 129 THR A O 1
ATOM 960 N N . GLU A 1 130 ? 20.387 -3.487 0.221 1.00 94.62 130 GLU A N 1
ATOM 961 C CA . GLU A 1 130 ? 21.432 -4.334 0.803 1.00 94.62 130 GLU A CA 1
ATOM 962 C C . GLU A 1 130 ? 21.204 -5.815 0.499 1.00 94.62 130 GLU A C 1
ATOM 964 O O . GLU A 1 130 ? 22.147 -6.523 0.150 1.00 94.62 130 GLU A O 1
ATOM 969 N N . SER A 1 131 ? 19.954 -6.289 0.558 1.00 94.06 131 SER A N 1
ATOM 970 C CA . SER A 1 131 ? 19.636 -7.674 0.183 1.00 94.06 131 SER A CA 1
ATOM 971 C C . SER A 1 131 ? 19.953 -7.935 -1.291 1.00 94.06 131 SER A C 1
ATOM 973 O O . SER A 1 131 ? 20.503 -8.982 -1.631 1.00 94.06 131 SER A O 1
ATOM 975 N N . PHE A 1 132 ? 19.644 -6.973 -2.164 1.00 91.75 132 PHE A N 1
ATOM 976 C CA . PHE A 1 132 ? 19.960 -7.048 -3.585 1.00 91.75 132 PHE A CA 1
ATOM 977 C C . PHE A 1 132 ? 21.474 -7.032 -3.835 1.00 91.75 132 PHE A C 1
ATOM 979 O O . PHE A 1 132 ? 21.978 -7.892 -4.553 1.00 91.75 132 PHE A O 1
ATOM 986 N N . ARG A 1 133 ? 22.221 -6.131 -3.181 1.00 90.38 133 ARG A N 1
ATOM 987 C CA . ARG A 1 133 ? 23.690 -6.083 -3.253 1.00 90.38 133 ARG A CA 1
ATOM 988 C C . ARG A 1 133 ? 24.311 -7.416 -2.838 1.00 90.38 133 ARG A C 1
ATOM 990 O O . ARG A 1 133 ? 25.130 -7.957 -3.573 1.00 90.38 133 ARG A O 1
ATOM 997 N N . HIS A 1 134 ? 23.888 -7.972 -1.705 1.00 91.88 134 HIS A N 1
ATOM 998 C CA . HIS A 1 134 ? 24.385 -9.261 -1.228 1.00 91.88 134 HIS A CA 1
ATOM 999 C C . HIS A 1 134 ? 24.074 -10.414 -2.186 1.00 91.88 134 HIS A C 1
ATOM 1001 O O . HIS A 1 134 ? 24.909 -11.293 -2.369 1.00 91.88 134 HIS A O 1
ATOM 1007 N N . LEU A 1 135 ? 22.903 -10.412 -2.831 1.00 89.44 135 LEU A N 1
ATOM 1008 C CA . LEU A 1 135 ? 22.578 -11.406 -3.855 1.00 89.44 135 LEU A CA 1
ATOM 1009 C C . LEU A 1 135 ? 23.528 -11.307 -5.061 1.00 89.44 135 LEU A C 1
ATOM 1011 O O . LEU A 1 135 ? 23.990 -12.329 -5.569 1.00 89.44 135 LEU A O 1
ATOM 1015 N N . LEU A 1 136 ? 23.847 -10.086 -5.496 1.00 84.44 136 LEU A N 1
ATOM 1016 C CA . LEU A 1 136 ? 24.773 -9.853 -6.605 1.00 84.44 136 LEU A CA 1
ATOM 1017 C C . LEU A 1 136 ? 26.207 -10.285 -6.274 1.00 84.44 136 LEU A C 1
ATOM 1019 O O . LEU A 1 136 ? 26.882 -10.816 -7.148 1.00 84.44 136 LEU A O 1
ATOM 1023 N N . GLU A 1 137 ? 26.655 -10.117 -5.028 1.00 85.81 137 GLU A N 1
ATOM 1024 C CA . GLU A 1 137 ? 27.979 -10.573 -4.562 1.00 85.81 137 GLU A CA 1
ATOM 1025 C C . GLU A 1 137 ? 28.137 -12.098 -4.570 1.00 85.81 137 GLU A C 1
ATOM 1027 O O . GLU A 1 137 ? 29.253 -12.605 -4.646 1.00 85.81 137 GLU A O 1
ATOM 1032 N N . LEU A 1 138 ? 27.028 -12.836 -4.492 1.00 86.00 138 LEU A N 1
ATOM 1033 C CA . LEU A 1 138 ? 27.019 -14.298 -4.567 1.00 86.00 138 LEU A CA 1
ATOM 1034 C C . LEU A 1 138 ? 26.932 -14.823 -6.007 1.00 86.00 138 LEU A C 1
ATOM 1036 O O . LEU A 1 138 ? 27.010 -16.033 -6.218 1.00 86.00 138 LEU A O 1
ATOM 1040 N N . THR A 1 139 ? 26.742 -13.942 -6.991 1.00 77.44 139 THR A N 1
ATOM 1041 C CA . THR A 1 139 ? 26.661 -14.330 -8.401 1.00 77.44 139 THR A CA 1
ATOM 1042 C C . THR A 1 139 ? 28.078 -14.388 -8.978 1.00 77.44 139 THR A C 1
ATOM 1044 O O . THR A 1 139 ? 28.782 -13.381 -8.902 1.00 77.44 139 THR A O 1
ATOM 1047 N N . PRO A 1 140 ? 28.529 -15.534 -9.519 1.00 70.69 140 PRO A N 1
ATOM 1048 C CA . PRO A 1 140 ? 29.890 -15.660 -10.024 1.00 70.69 140 PRO A CA 1
ATOM 1049 C C . PRO A 1 140 ? 30.140 -14.719 -11.223 1.00 70.69 140 PRO A C 1
ATOM 1051 O O . PRO A 1 140 ? 29.258 -14.477 -12.047 1.00 70.69 140 PRO A O 1
ATOM 1054 N N . ASP A 1 141 ? 31.348 -14.145 -11.284 1.00 66.38 141 ASP A N 1
ATOM 1055 C CA . ASP A 1 141 ? 31.778 -13.165 -12.305 1.00 66.38 141 ASP A CA 1
ATOM 1056 C C . ASP A 1 141 ? 32.038 -13.799 -13.694 1.00 66.38 141 ASP A C 1
ATOM 1058 O O . ASP A 1 141 ? 32.550 -13.156 -14.610 1.00 66.38 141 ASP A O 1
ATOM 1062 N N . ASP A 1 142 ? 31.729 -15.086 -13.855 1.00 58.34 142 ASP A N 1
ATOM 1063 C CA . ASP A 1 142 ? 31.944 -15.892 -15.060 1.00 58.34 142 ASP A CA 1
ATOM 1064 C C . ASP A 1 142 ? 30.953 -15.573 -16.192 1.00 58.34 142 ASP A C 1
ATOM 1066 O O . ASP A 1 142 ? 31.231 -15.874 -17.356 1.00 58.34 142 ASP A O 1
ATOM 1070 N N . LYS A 1 143 ? 29.857 -14.869 -15.886 1.00 54.56 143 LYS A N 1
ATOM 1071 C CA . LYS A 1 143 ? 29.100 -14.080 -16.864 1.00 54.56 143 LYS A CA 1
ATOM 1072 C C . LYS A 1 143 ? 29.596 -12.645 -16.791 1.00 54.56 143 LYS A C 1
ATOM 1074 O O . LYS A 1 143 ? 29.404 -11.979 -15.777 1.00 54.56 143 LYS A O 1
ATOM 1079 N N . GLY A 1 144 ? 30.270 -12.187 -17.846 1.00 54.28 144 GLY A N 1
ATOM 1080 C CA . GLY A 1 144 ? 30.840 -10.843 -17.896 1.00 54.28 144 GLY A CA 1
ATOM 1081 C C . GLY A 1 144 ? 29.837 -9.780 -17.436 1.00 54.28 144 GLY A C 1
ATOM 1082 O O . GLY A 1 144 ? 28.644 -9.880 -17.718 1.00 54.28 144 GLY A O 1
ATOM 1083 N N . ILE A 1 145 ? 30.348 -8.758 -16.743 1.00 53.31 145 ILE A N 1
ATOM 1084 C CA . ILE A 1 145 ? 29.615 -7.602 -16.189 1.00 53.31 145 ILE A CA 1
ATOM 1085 C C . ILE A 1 145 ? 28.585 -7.004 -17.181 1.00 53.31 145 ILE A C 1
ATOM 1087 O O . ILE A 1 145 ? 27.586 -6.425 -16.756 1.00 53.31 145 ILE A O 1
ATOM 1091 N N . ASP A 1 146 ? 28.786 -7.194 -18.487 1.00 54.34 146 ASP A N 1
ATOM 1092 C CA . ASP A 1 146 ? 27.905 -6.742 -19.565 1.00 54.34 146 ASP A CA 1
ATOM 1093 C C . ASP A 1 146 ? 26.546 -7.466 -19.678 1.00 54.34 146 ASP A C 1
ATOM 1095 O O . ASP A 1 146 ? 25.599 -6.831 -20.131 1.00 54.34 146 ASP A O 1
ATOM 1099 N N . GLU A 1 147 ? 26.376 -8.725 -19.238 1.00 54.75 147 GLU A N 1
ATOM 1100 C CA . GLU A 1 147 ? 25.059 -9.412 -19.318 1.00 54.75 147 GLU A CA 1
ATOM 1101 C C . GLU A 1 147 ? 24.053 -8.934 -18.248 1.00 54.75 147 GLU A C 1
ATOM 1103 O O . GLU A 1 147 ? 22.846 -9.142 -18.390 1.00 54.75 147 GLU A O 1
ATOM 1108 N N . LEU A 1 148 ? 24.522 -8.303 -17.161 1.00 55.50 148 LEU A N 1
ATOM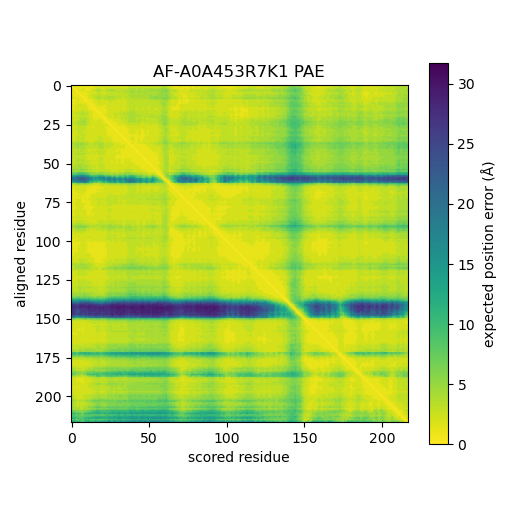 1109 C CA . LEU A 1 148 ? 23.646 -7.711 -16.137 1.00 55.50 148 LEU A CA 1
ATOM 1110 C C . LEU A 1 148 ? 23.385 -6.216 -16.343 1.00 55.50 148 LEU A C 1
ATOM 1112 O O . LEU A 1 148 ? 22.360 -5.736 -15.875 1.00 55.50 148 LEU A O 1
ATOM 1116 N N . ASN A 1 149 ? 24.230 -5.504 -17.094 1.00 61.69 149 ASN A N 1
ATOM 1117 C CA . ASN A 1 149 ? 24.013 -4.098 -17.462 1.00 61.69 149 ASN A CA 1
ATOM 1118 C C . ASN A 1 149 ? 22.926 -3.914 -18.544 1.00 61.69 149 ASN A C 1
ATOM 1120 O O . ASN A 1 149 ? 22.902 -2.905 -19.251 1.00 61.69 149 ASN A O 1
ATOM 1124 N N . GLU A 1 150 ? 22.028 -4.885 -18.703 1.00 70.44 150 GLU A N 1
ATOM 1125 C CA . GLU A 1 150 ? 20.901 -4.760 -19.611 1.00 70.44 150 GLU A CA 1
ATOM 1126 C C . GLU A 1 150 ? 19.909 -3.730 -19.069 1.00 70.44 150 GLU A C 1
ATOM 1128 O O . GLU A 1 150 ? 19.474 -3.773 -17.914 1.00 70.44 150 GLU A O 1
ATOM 1133 N N . LYS A 1 151 ? 19.541 -2.796 -19.942 1.00 87.62 151 LYS A N 1
ATOM 1134 C CA . LYS A 1 151 ? 18.498 -1.816 -19.681 1.00 87.62 151 LYS A CA 1
ATOM 1135 C C . LYS A 1 151 ? 17.183 -2.529 -19.360 1.00 87.62 151 LYS A C 1
ATOM 1137 O O . LYS A 1 151 ? 16.714 -3.337 -20.159 1.00 87.62 151 LYS A O 1
ATOM 1142 N N . LEU A 1 152 ? 16.592 -2.177 -18.222 1.00 92.00 152 LEU A N 1
ATOM 1143 C CA . LEU A 1 152 ? 15.285 -2.637 -17.765 1.00 92.00 152 LEU A CA 1
ATOM 1144 C C . LEU A 1 152 ? 14.294 -1.474 -17.836 1.00 92.00 152 LEU A C 1
ATOM 1146 O O . LEU A 1 152 ? 14.473 -0.453 -17.166 1.00 92.00 152 LEU A O 1
ATOM 1150 N N . ILE A 1 153 ? 13.234 -1.620 -18.625 1.00 95.19 153 ILE A N 1
ATOM 1151 C CA . ILE A 1 153 ? 12.168 -0.625 -18.732 1.00 95.19 153 ILE A CA 1
ATOM 1152 C C . ILE A 1 153 ? 10.977 -1.078 -17.890 1.00 95.19 153 ILE A C 1
ATOM 1154 O O . ILE A 1 153 ? 10.299 -2.049 -18.206 1.00 95.19 153 ILE A O 1
ATOM 1158 N N . VAL A 1 154 ? 10.677 -0.337 -16.827 1.00 97.06 154 VAL A N 1
ATOM 1159 C CA . VAL A 1 154 ? 9.569 -0.653 -15.920 1.00 97.06 154 VAL A CA 1
ATOM 1160 C C . VAL A 1 154 ? 8.404 0.297 -16.159 1.00 97.06 154 VAL A C 1
ATOM 1162 O O . VAL A 1 154 ? 8.549 1.514 -16.050 1.00 97.06 154 VAL A O 1
ATOM 1165 N N . ASP A 1 155 ? 7.231 -0.266 -16.441 1.00 97.75 155 ASP A N 1
ATOM 1166 C CA . ASP A 1 155 ? 5.959 0.456 -16.431 1.00 97.75 155 ASP A CA 1
ATOM 1167 C C . ASP A 1 155 ? 5.479 0.667 -14.985 1.00 97.75 155 ASP A C 1
ATOM 1169 O O . ASP A 1 155 ? 5.083 -0.274 -14.296 1.00 97.75 155 ASP A O 1
ATOM 1173 N N . GLY A 1 156 ? 5.525 1.913 -14.514 1.00 97.75 156 GLY A N 1
ATOM 1174 C CA . GLY A 1 156 ? 5.090 2.323 -13.179 1.00 97.75 156 GLY A CA 1
ATOM 1175 C C . GLY A 1 156 ? 3.574 2.482 -13.021 1.00 97.75 156 GLY A C 1
ATOM 1176 O O . GLY A 1 156 ? 3.127 2.821 -11.921 1.00 97.75 156 GLY A O 1
ATOM 1177 N N . ALA A 1 157 ? 2.788 2.253 -14.085 1.00 98.00 157 ALA A N 1
ATOM 1178 C CA . ALA A 1 157 ? 1.322 2.345 -14.116 1.00 98.00 157 ALA A CA 1
ATOM 1179 C C . ALA A 1 157 ? 0.737 3.702 -13.672 1.00 98.00 157 ALA A C 1
ATOM 1181 O O . ALA A 1 157 ? -0.413 3.793 -13.240 1.00 98.00 157 ALA A O 1
ATOM 1182 N N . ASN A 1 158 ? 1.545 4.759 -13.715 1.00 98.12 158 ASN A N 1
ATOM 1183 C CA . ASN A 1 158 ? 1.292 6.067 -13.114 1.00 98.12 158 ASN A CA 1
ATOM 1184 C C . ASN A 1 158 ? 0.931 6.001 -11.616 1.00 98.12 158 ASN A C 1
ATOM 1186 O O . ASN A 1 158 ? 0.209 6.850 -11.091 1.00 98.12 158 ASN A O 1
ATOM 1190 N N . GLY A 1 159 ? 1.416 4.969 -10.921 1.00 97.31 159 GLY A N 1
ATOM 1191 C CA . GLY A 1 159 ? 1.125 4.702 -9.519 1.00 97.31 159 GLY A CA 1
ATOM 1192 C C . GLY A 1 159 ? 2.302 4.945 -8.585 1.00 97.31 159 GLY A C 1
ATOM 1193 O O . GLY A 1 159 ? 3.436 5.189 -8.992 1.00 97.31 159 GLY A O 1
ATOM 1194 N N . ILE A 1 160 ? 2.035 4.805 -7.283 1.00 98.06 160 ILE A N 1
ATOM 1195 C CA . ILE A 1 160 ? 3.042 5.005 -6.233 1.00 98.06 160 ILE A CA 1
ATOM 1196 C C . ILE A 1 160 ? 4.277 4.103 -6.396 1.00 98.06 160 ILE A C 1
ATOM 1198 O O . ILE A 1 160 ? 5.376 4.505 -6.030 1.00 98.06 160 ILE A O 1
ATOM 1202 N N . GLY A 1 161 ? 4.127 2.913 -6.988 1.00 98.12 161 GLY A N 1
ATOM 1203 C CA . GLY A 1 161 ? 5.247 2.012 -7.275 1.00 98.12 161 GLY A CA 1
ATOM 1204 C C . GLY A 1 161 ? 6.298 2.633 -8.197 1.00 98.12 161 GLY A C 1
ATOM 1205 O O . GLY A 1 161 ? 7.486 2.519 -7.905 1.00 98.12 161 GLY A O 1
ATOM 1206 N N . GLY A 1 162 ? 5.875 3.349 -9.246 1.00 97.81 162 GLY A N 1
ATOM 1207 C CA . GLY A 1 162 ? 6.784 4.065 -10.143 1.00 97.81 162 GLY A CA 1
ATOM 1208 C C . GLY A 1 162 ? 7.563 5.160 -9.412 1.00 97.81 162 GLY A C 1
ATOM 1209 O O . GLY A 1 162 ? 8.788 5.211 -9.501 1.00 97.81 162 GLY A O 1
ATOM 1210 N N . LEU A 1 163 ? 6.875 5.960 -8.591 1.00 97.81 163 LEU A N 1
ATOM 1211 C CA . LEU A 1 163 ? 7.498 7.008 -7.778 1.00 97.81 163 LEU A CA 1
ATOM 1212 C C . LEU A 1 163 ? 8.524 6.447 -6.781 1.00 97.81 163 LEU A C 1
ATOM 1214 O O . LEU A 1 163 ? 9.604 7.015 -6.633 1.00 97.81 163 LEU A O 1
ATOM 1218 N N . LYS A 1 164 ? 8.220 5.333 -6.100 1.00 98.06 164 LYS A N 1
ATOM 1219 C CA . LYS A 1 164 ? 9.172 4.696 -5.170 1.00 98.06 164 LYS A CA 1
ATOM 1220 C C . LYS A 1 164 ? 10.333 4.023 -5.902 1.00 98.06 164 LYS A C 1
ATOM 1222 O O . LYS A 1 164 ? 11.456 4.050 -5.403 1.00 98.06 164 LYS A O 1
ATOM 1227 N N . LEU A 1 165 ? 10.097 3.464 -7.091 1.00 97.69 165 LEU A N 1
ATOM 1228 C CA . LEU A 1 165 ? 11.162 2.895 -7.914 1.00 97.69 165 LEU A CA 1
ATOM 1229 C C . LEU A 1 165 ? 12.143 3.975 -8.385 1.00 97.69 165 LEU A C 1
ATOM 1231 O O . LEU A 1 165 ? 13.351 3.773 -8.312 1.00 97.69 165 LEU A O 1
ATOM 1235 N N . GLU A 1 166 ? 11.642 5.145 -8.784 1.00 97.06 166 GLU A N 1
ATOM 1236 C CA . GLU A 1 166 ? 12.485 6.297 -9.128 1.00 97.06 166 GLU A CA 1
ATOM 1237 C C . GLU A 1 166 ? 13.385 6.742 -7.965 1.00 97.06 166 GLU A C 1
ATOM 1239 O O . GLU A 1 166 ? 14.515 7.170 -8.190 1.00 97.06 166 GLU A O 1
ATOM 1244 N N . GLN A 1 167 ? 12.919 6.600 -6.720 1.00 96.44 167 GLN A N 1
ATOM 1245 C CA . GLN A 1 167 ? 13.705 6.926 -5.526 1.00 96.44 167 GLN A CA 1
ATOM 1246 C C . GLN A 1 167 ? 14.791 5.885 -5.227 1.00 96.44 167 GLN A C 1
ATOM 1248 O O . GLN A 1 167 ? 15.897 6.254 -4.838 1.00 96.44 167 GLN A O 1
ATOM 1253 N N . ILE A 1 168 ? 14.489 4.591 -5.382 1.00 95.62 168 ILE A N 1
ATOM 1254 C CA . ILE A 1 168 ? 15.407 3.512 -4.983 1.00 95.62 168 ILE A CA 1
ATOM 1255 C C . ILE A 1 168 ? 16.387 3.111 -6.091 1.00 95.62 168 ILE A C 1
ATOM 1257 O O . ILE A 1 168 ? 17.481 2.644 -5.778 1.00 95.62 168 ILE A O 1
ATOM 1261 N N . LYS A 1 169 ? 16.044 3.310 -7.373 1.00 94.38 169 LYS A N 1
ATOM 1262 C CA . LYS A 1 169 ? 16.866 2.845 -8.501 1.00 94.38 169 LYS A CA 1
ATOM 1263 C C . LYS A 1 169 ? 18.331 3.314 -8.490 1.00 94.38 169 LYS A C 1
ATOM 1265 O O . LYS A 1 169 ? 19.160 2.507 -8.895 1.00 94.38 169 LYS A O 1
ATOM 1270 N N . PRO A 1 170 ? 18.719 4.512 -7.986 1.00 92.88 170 PRO A N 1
ATOM 1271 C CA . PRO A 1 170 ? 20.136 4.888 -7.920 1.00 92.88 170 PRO A CA 1
ATOM 1272 C C . PRO A 1 170 ? 20.970 3.978 -7.005 1.00 92.88 170 PRO A C 1
ATOM 1274 O O . PRO A 1 170 ? 22.186 3.912 -7.149 1.00 92.88 170 PRO A O 1
ATOM 1277 N N . ASN A 1 171 ? 20.319 3.271 -6.075 1.00 91.38 171 ASN A N 1
ATOM 1278 C CA . ASN A 1 171 ? 20.950 2.350 -5.130 1.00 91.38 171 ASN A CA 1
ATOM 1279 C C . ASN A 1 171 ? 20.901 0.883 -5.599 1.00 91.38 171 ASN A C 1
ATOM 1281 O O . ASN A 1 171 ? 21.398 -0.002 -4.905 1.00 91.38 171 ASN A O 1
ATOM 1285 N N . LEU A 1 172 ? 20.301 0.605 -6.760 1.00 89.56 172 LEU A N 1
ATOM 1286 C CA . LEU A 1 172 ? 20.245 -0.726 -7.365 1.00 89.56 172 LEU A CA 1
ATOM 1287 C C . LEU A 1 172 ? 21.372 -0.862 -8.395 1.00 89.56 172 LEU A C 1
ATOM 1289 O O . LEU A 1 172 ? 21.150 -0.812 -9.603 1.00 89.56 172 LEU A O 1
ATOM 1293 N N . ALA A 1 173 ? 22.604 -0.994 -7.897 1.00 78.44 173 ALA A N 1
ATOM 1294 C CA . ALA A 1 173 ? 23.792 -1.139 -8.736 1.00 78.44 173 ALA A CA 1
ATOM 1295 C C . ALA A 1 173 ? 23.654 -2.306 -9.732 1.00 78.44 173 ALA A C 1
ATOM 1297 O O . ALA A 1 173 ? 23.006 -3.307 -9.435 1.00 78.44 173 ALA A O 1
ATOM 1298 N N . ARG A 1 174 ? 24.315 -2.190 -10.892 1.00 80.69 174 ARG A N 1
ATOM 1299 C CA . ARG A 1 174 ? 24.258 -3.163 -12.003 1.00 80.69 174 ARG A CA 1
ATOM 1300 C C . ARG A 1 174 ? 22.889 -3.288 -12.697 1.00 80.69 174 ARG A C 1
ATOM 1302 O O . ARG A 1 174 ? 22.732 -4.199 -13.492 1.00 80.69 174 ARG A O 1
ATOM 1309 N N . LEU A 1 175 ? 21.921 -2.401 -12.439 1.00 85.12 175 LEU A N 1
ATOM 1310 C CA . LEU A 1 175 ? 20.674 -2.311 -13.210 1.00 85.12 175 LEU A CA 1
ATOM 1311 C C . LEU A 1 175 ? 20.501 -0.905 -13.797 1.00 85.12 175 LEU A C 1
ATOM 1313 O O . LEU A 1 175 ? 20.403 0.072 -13.055 1.00 85.12 175 LEU A O 1
ATOM 1317 N N . ASP A 1 176 ? 20.404 -0.797 -15.124 1.00 89.62 176 ASP A N 1
ATOM 1318 C CA . ASP A 1 176 ? 19.987 0.445 -15.789 1.00 89.62 176 ASP A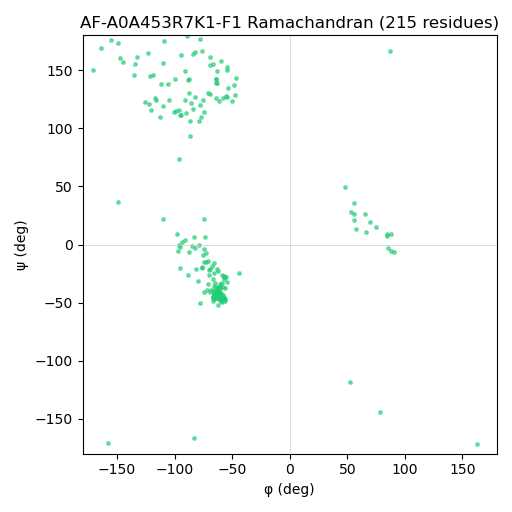 CA 1
ATOM 1319 C C . ASP A 1 176 ? 18.456 0.486 -15.890 1.00 89.62 176 ASP A C 1
ATOM 1321 O O . ASP A 1 176 ? 17.860 -0.076 -16.809 1.00 89.62 176 ASP A O 1
ATOM 1325 N N . ILE A 1 177 ? 17.807 1.107 -14.900 1.00 94.44 177 ILE A N 1
ATOM 1326 C CA . ILE A 1 177 ? 16.343 1.142 -14.795 1.00 94.44 177 ILE A CA 1
ATOM 1327 C C . ILE A 1 177 ? 15.775 2.436 -15.390 1.00 94.44 177 ILE A C 1
ATOM 1329 O O . ILE A 1 177 ? 15.922 3.537 -14.837 1.00 94.44 177 ILE A O 1
ATOM 1333 N N . LEU A 1 178 ? 14.997 2.284 -16.460 1.00 95.06 178 LEU A N 1
ATOM 1334 C CA . LEU A 1 178 ? 14.135 3.328 -17.004 1.00 95.06 178 LEU A CA 1
ATOM 1335 C C . LEU A 1 178 ? 12.698 3.113 -16.526 1.00 95.06 178 LEU A C 1
ATOM 1337 O O . LEU A 1 178 ? 12.048 2.152 -16.918 1.00 95.06 178 LEU A O 1
ATOM 1341 N N . VAL A 1 179 ? 12.171 4.040 -15.729 1.00 97.00 179 VAL A N 1
ATOM 1342 C CA . VAL A 1 179 ? 10.758 4.015 -15.335 1.00 97.00 179 VAL A CA 1
ATOM 1343 C C . VAL A 1 179 ? 9.954 4.833 -16.345 1.00 97.00 179 VAL A C 1
ATOM 1345 O O . VAL A 1 179 ? 10.266 5.997 -16.587 1.00 97.00 179 VAL A O 1
ATOM 1348 N N . ARG A 1 180 ? 8.929 4.226 -16.947 1.00 96.69 180 ARG A N 1
ATOM 1349 C CA . ARG A 1 180 ? 7.900 4.903 -17.755 1.00 96.69 180 ARG A CA 1
ATOM 1350 C C . ARG A 1 180 ? 6.580 4.871 -17.004 1.00 96.69 180 ARG A C 1
ATOM 1352 O O . ARG A 1 180 ? 6.397 3.999 -16.162 1.00 96.69 180 ARG A O 1
ATOM 1359 N N . ASN A 1 181 ? 5.672 5.801 -17.304 1.00 97.44 181 ASN A N 1
ATOM 1360 C CA . ASN A 1 181 ? 4.417 5.954 -16.560 1.00 97.44 181 ASN A CA 1
ATOM 1361 C C . ASN A 1 181 ? 4.700 5.956 -15.046 1.00 97.44 181 ASN A C 1
ATOM 1363 O O . ASN A 1 181 ? 4.177 5.149 -14.283 1.00 97.44 181 ASN A O 1
ATOM 1367 N N . SER A 1 182 ? 5.656 6.770 -14.610 1.00 96.44 182 SER A N 1
ATOM 1368 C CA . SER A 1 182 ? 6.216 6.717 -13.259 1.00 96.44 182 SER A CA 1
ATOM 1369 C C . SER A 1 182 ? 5.260 7.255 -12.194 1.00 96.44 182 SER A C 1
ATOM 1371 O O . SER A 1 182 ? 5.471 7.020 -11.007 1.00 96.44 182 SER A O 1
ATOM 1373 N N . GLY A 1 183 ? 4.209 7.969 -12.604 1.00 94.75 183 GLY A N 1
ATOM 1374 C CA . GLY A 1 183 ? 3.281 8.656 -11.706 1.00 94.75 183 GLY A CA 1
ATOM 1375 C C . GLY A 1 183 ? 3.735 10.068 -11.345 1.00 94.75 183 GLY A C 1
ATOM 1376 O O . GLY A 1 183 ? 3.140 10.691 -10.466 1.00 94.75 183 GLY A O 1
ATOM 1377 N N . LYS A 1 184 ? 4.782 10.583 -12.007 1.00 94.62 184 LYS A N 1
ATOM 1378 C CA . LYS A 1 184 ? 5.126 12.007 -11.968 1.00 94.62 184 LYS A CA 1
ATOM 1379 C C . LYS A 1 184 ? 4.000 12.834 -12.580 1.00 94.62 184 LYS A C 1
ATOM 1381 O O . LYS A 1 184 ? 3.297 12.397 -13.493 1.00 94.62 184 LYS A O 1
ATOM 1386 N N . GLU A 1 185 ? 3.853 14.049 -12.068 1.00 90.38 185 GLU A N 1
ATOM 1387 C CA . GLU A 1 185 ? 2.854 14.994 -12.554 1.00 90.38 185 GLU A CA 1
ATOM 1388 C C . GLU A 1 185 ? 3.007 15.215 -14.067 1.00 90.38 185 GLU A C 1
ATOM 1390 O O . GLU A 1 185 ? 4.099 15.492 -14.562 1.00 90.38 185 GLU A O 1
ATOM 1395 N N . GLY A 1 186 ? 1.906 15.052 -14.802 1.00 88.38 186 GLY A N 1
ATOM 1396 C CA . GLY A 1 186 ? 1.859 15.233 -16.253 1.00 88.38 186 GLY A CA 1
ATOM 1397 C C . GLY A 1 186 ? 2.193 14.002 -17.107 1.00 88.38 186 GLY A C 1
ATOM 1398 O O . GLY A 1 186 ? 2.026 14.087 -18.321 1.00 88.38 186 GLY A O 1
ATOM 1399 N N . GLU A 1 187 ? 2.612 12.863 -16.536 1.00 88.94 187 GLU A N 1
ATOM 1400 C CA . GLU A 1 187 ? 2.927 11.658 -17.334 1.00 88.94 187 GLU A CA 1
ATOM 1401 C C . GLU A 1 187 ? 1.693 10.845 -17.757 1.00 88.94 187 GLU A C 1
ATOM 1403 O O . GLU A 1 187 ? 1.693 10.249 -18.834 1.00 88.94 187 GLU A O 1
ATOM 1408 N N . GLY A 1 188 ? 0.629 10.827 -16.951 1.00 92.50 188 GLY A N 1
ATOM 1409 C CA . GLY A 1 188 ? -0.606 10.122 -17.290 1.00 92.50 188 GLY A CA 1
ATOM 1410 C C . GLY A 1 188 ? -1.520 9.870 -16.094 1.00 92.50 188 GLY A C 1
ATOM 1411 O O . GLY A 1 188 ? -1.292 10.376 -14.995 1.00 92.50 188 GLY A O 1
ATOM 1412 N N . ILE A 1 189 ? -2.572 9.083 -16.321 1.00 95.94 189 ILE A N 1
ATOM 1413 C CA . ILE A 1 189 ? -3.563 8.714 -15.304 1.00 95.94 189 ILE A CA 1
ATOM 1414 C C . ILE A 1 189 ? -3.256 7.308 -14.769 1.00 95.94 189 ILE A C 1
ATOM 1416 O O . ILE A 1 189 ? -2.836 6.416 -15.512 1.00 95.94 189 ILE A O 1
ATOM 1420 N N . LEU A 1 190 ? -3.462 7.116 -13.461 1.00 96.94 190 LEU A N 1
ATOM 1421 C CA . LEU A 1 190 ? -3.282 5.844 -12.756 1.00 96.94 190 LEU A CA 1
ATOM 1422 C C . LEU A 1 190 ? -4.015 4.694 -13.470 1.00 96.94 190 LEU A C 1
ATOM 1424 O O . LEU A 1 190 ? -5.235 4.754 -13.635 1.00 96.94 190 LEU A O 1
ATOM 1428 N N . ASN A 1 191 ? -3.269 3.643 -13.828 1.00 96.88 191 ASN A N 1
ATOM 1429 C CA . ASN A 1 191 ? -3.733 2.434 -14.527 1.00 96.88 191 ASN A CA 1
ATOM 1430 C C . ASN A 1 191 ? -4.421 2.684 -15.888 1.00 96.88 191 ASN A C 1
ATOM 1432 O O . ASN A 1 191 ? -5.059 1.784 -16.437 1.00 96.88 191 ASN A O 1
ATOM 1436 N N . GLU A 1 192 ? -4.326 3.885 -16.465 1.00 97.06 192 GLU A N 1
ATOM 1437 C CA . GLU A 1 192 ? -4.956 4.167 -17.753 1.00 97.06 192 GLU A CA 1
ATOM 1438 C C . GLU A 1 192 ? -4.106 3.600 -18.893 1.00 97.06 192 GLU A C 1
ATOM 1440 O O . GLU A 1 192 ? -3.046 4.131 -19.225 1.00 97.06 192 GLU A O 1
ATOM 1445 N N . ARG A 1 193 ? -4.581 2.502 -19.498 1.00 96.62 193 ARG A N 1
ATOM 1446 C CA . ARG A 1 193 ? -3.923 1.818 -20.630 1.00 96.62 193 ARG A CA 1
ATOM 1447 C C . ARG A 1 193 ? -2.470 1.408 -20.343 1.00 96.62 193 ARG A C 1
ATOM 1449 O O . ARG A 1 193 ? -1.657 1.307 -21.259 1.00 96.62 193 ARG A O 1
ATOM 1456 N N . CYS A 1 194 ? -2.139 1.201 -19.077 1.00 97.25 194 CYS A N 1
ATOM 1457 C CA . CYS A 1 194 ? -0.825 0.800 -18.594 1.00 97.25 194 CYS A CA 1
ATOM 1458 C C . CYS A 1 194 ? -0.973 -0.045 -17.322 1.00 97.25 194 CYS A C 1
ATOM 1460 O O . CYS A 1 194 ? -2.071 -0.203 -16.786 1.00 97.25 194 CYS A O 1
ATOM 1462 N N . GLY A 1 195 ? 0.136 -0.594 -16.843 1.00 97.19 195 GLY A N 1
ATOM 1463 C CA . GLY A 1 195 ? 0.203 -1.426 -15.655 1.00 97.19 195 GLY A CA 1
ATOM 1464 C C . GLY A 1 195 ? -0.061 -2.907 -15.912 1.00 97.19 195 GLY A C 1
ATOM 1465 O O . GLY A 1 195 ? -0.545 -3.329 -16.964 1.00 97.19 195 GLY A O 1
ATOM 1466 N N . ALA A 1 196 ? 0.269 -3.711 -14.902 1.00 97.00 196 ALA A N 1
ATOM 1467 C CA . ALA A 1 196 ? 0.271 -5.168 -15.001 1.00 97.00 196 ALA A CA 1
ATOM 1468 C C . ALA A 1 196 ? -1.097 -5.754 -15.397 1.00 97.00 196 ALA A C 1
ATOM 1470 O O . ALA A 1 196 ? -1.156 -6.630 -16.256 1.00 97.00 196 ALA A O 1
ATOM 1471 N N . ASP A 1 197 ? -2.190 -5.252 -14.811 1.00 96.69 197 ASP A N 1
ATOM 1472 C CA . ASP A 1 197 ? -3.546 -5.751 -15.081 1.00 96.69 197 ASP A CA 1
ATOM 1473 C C . ASP A 1 197 ? -3.976 -5.496 -16.535 1.00 96.69 197 ASP A C 1
ATOM 1475 O O . ASP A 1 197 ? -4.500 -6.397 -17.190 1.00 96.69 197 ASP A O 1
ATOM 1479 N N . PHE A 1 198 ? -3.677 -4.306 -17.069 1.00 97.12 198 PHE A N 1
ATOM 1480 C CA . PHE A 1 198 ? -3.962 -3.948 -18.459 1.00 97.12 198 PHE A CA 1
ATOM 1481 C C . PHE A 1 198 ? -3.209 -4.857 -19.432 1.00 97.12 198 PHE A C 1
ATOM 1483 O O . PHE A 1 198 ? -3.822 -5.476 -20.300 1.00 97.12 198 PHE A O 1
ATOM 1490 N N . VAL A 1 199 ? -1.890 -4.996 -19.258 1.00 96.19 199 VAL A N 1
ATOM 1491 C CA . VAL A 1 199 ? -1.063 -5.840 -20.137 1.00 96.19 199 VAL A CA 1
ATOM 1492 C C . VAL A 1 199 ? -1.503 -7.303 -20.065 1.00 96.19 199 VAL A C 1
ATOM 1494 O O . VAL A 1 199 ? -1.584 -7.974 -21.093 1.00 96.19 199 VAL A O 1
ATOM 1497 N N . GLN A 1 200 ? -1.842 -7.800 -18.874 1.00 96.94 200 GLN A N 1
ATOM 1498 C CA . GLN A 1 200 ? -2.303 -9.175 -18.690 1.00 96.94 200 GLN A CA 1
ATOM 1499 C C . GLN A 1 200 ? -3.661 -9.440 -19.360 1.00 96.94 200 GLN A C 1
ATOM 1501 O O . GLN A 1 200 ? -3.827 -10.482 -20.002 1.00 96.94 200 GLN A O 1
ATOM 1506 N N . LYS A 1 201 ? -4.640 -8.540 -19.193 1.00 95.44 201 LYS A N 1
ATOM 1507 C CA . LYS A 1 201 ? -6.010 -8.724 -19.700 1.00 95.44 201 LYS A CA 1
ATOM 1508 C C . LYS A 1 201 ? -6.118 -8.446 -21.192 1.00 95.44 201 LYS A C 1
ATOM 1510 O O . LYS A 1 201 ? -6.632 -9.285 -21.930 1.00 95.44 201 LYS A O 1
ATOM 1515 N N . GLU A 1 202 ? -5.597 -7.306 -21.628 1.00 96.06 202 GLU A N 1
ATOM 1516 C CA . GLU A 1 202 ? -5.716 -6.844 -23.012 1.00 96.06 202 GLU A CA 1
ATOM 1517 C C . GLU A 1 202 ? -4.678 -7.498 -23.928 1.00 96.06 202 GLU A C 1
ATOM 1519 O O . GLU A 1 202 ? -4.877 -7.561 -25.139 1.00 96.06 202 GLU A O 1
ATOM 1524 N N . LYS A 1 203 ? -3.581 -8.026 -23.362 1.00 94.25 203 LYS A N 1
ATOM 1525 C CA . LYS A 1 203 ? -2.480 -8.666 -24.106 1.00 94.25 203 LYS A CA 1
ATOM 1526 C C . LYS A 1 203 ? -1.885 -7.752 -25.180 1.00 94.25 203 LYS A C 1
ATOM 1528 O O . LYS A 1 203 ? -1.486 -8.207 -26.252 1.00 94.25 203 LYS A O 1
ATOM 1533 N N . VAL A 1 204 ? -1.819 -6.459 -24.878 1.00 94.00 204 VAL A N 1
ATOM 1534 C CA . VAL A 1 204 ? -1.211 -5.425 -25.721 1.00 94.00 204 VAL A CA 1
ATOM 1535 C C . VAL A 1 204 ? -0.122 -4.684 -24.955 1.00 94.00 204 VAL A C 1
ATOM 1537 O O . VAL A 1 204 ? -0.035 -4.764 -23.729 1.00 94.00 204 VAL A O 1
ATOM 1540 N N . LEU A 1 205 ? 0.710 -3.948 -25.692 1.00 93.44 205 LEU A N 1
ATOM 1541 C CA . LEU A 1 205 ? 1.713 -3.074 -25.093 1.00 93.44 205 LEU A CA 1
ATOM 1542 C C . LEU A 1 205 ? 1.036 -1.949 -24.290 1.00 93.44 205 LEU A C 1
ATOM 1544 O O . LEU A 1 205 ? 0.048 -1.375 -24.766 1.00 93.44 205 LEU A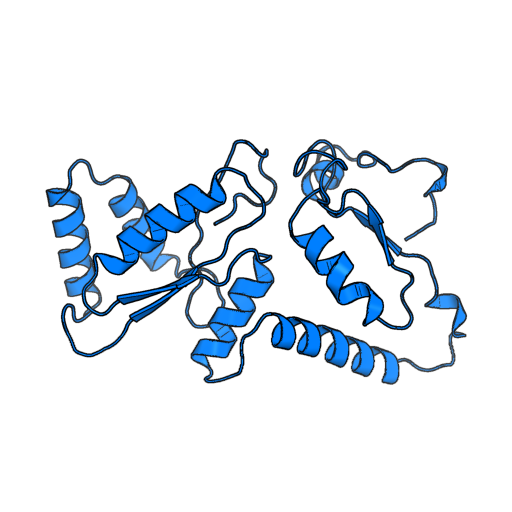 O 1
ATOM 1548 N N . PRO A 1 206 ? 1.565 -1.608 -23.103 1.00 95.62 206 PRO A N 1
ATOM 1549 C CA . PRO A 1 206 ? 1.073 -0.475 -22.338 1.00 95.62 206 PRO A CA 1
ATOM 1550 C C . PRO A 1 206 ? 1.418 0.851 -23.027 1.00 95.62 206 PRO A C 1
ATOM 1552 O O . PRO A 1 206 ? 2.301 0.936 -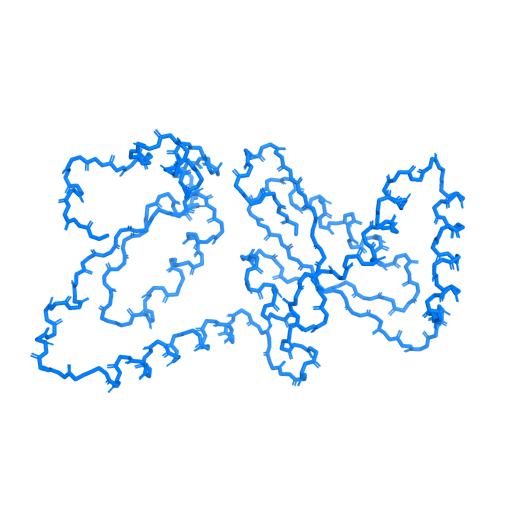23.886 1.00 95.62 206 PRO A O 1
ATOM 1555 N N . LEU A 1 207 ? 0.709 1.915 -22.650 1.00 95.00 207 LEU A N 1
ATOM 1556 C CA . LEU A 1 207 ? 0.962 3.264 -23.144 1.00 95.00 207 LEU A CA 1
ATOM 1557 C C . LEU A 1 207 ? 2.433 3.651 -22.924 1.00 95.00 207 LEU A C 1
ATOM 1559 O O . LEU A 1 207 ? 2.994 3.420 -21.855 1.00 95.00 207 LEU A O 1
ATOM 1563 N N . GLY A 1 208 ? 3.058 4.236 -23.948 1.00 92.44 208 GLY A N 1
ATOM 1564 C CA . GLY A 1 208 ? 4.473 4.614 -23.906 1.00 92.44 208 GLY A CA 1
ATOM 1565 C C . GLY A 1 208 ? 5.450 3.490 -24.266 1.00 92.44 208 GLY A C 1
ATOM 1566 O O . GLY A 1 208 ? 6.655 3.699 -24.145 1.00 92.44 208 GLY A O 1
ATOM 1567 N N . PHE A 1 209 ? 4.964 2.330 -24.724 1.00 94.44 209 PHE A N 1
ATOM 1568 C CA . PHE A 1 209 ? 5.783 1.220 -25.222 1.00 94.44 209 PHE A CA 1
ATOM 1569 C C . PHE A 1 209 ? 5.471 0.921 -26.692 1.00 94.44 209 PHE A C 1
ATOM 1571 O O . PHE A 1 209 ? 4.332 1.067 -27.142 1.00 94.44 209 PHE A O 1
ATOM 1578 N N . GLY A 1 210 ? 6.484 0.515 -27.460 1.00 92.56 210 GLY A N 1
ATOM 1579 C CA . GLY A 1 210 ? 6.342 0.287 -28.897 1.00 92.56 210 GLY A CA 1
ATOM 1580 C C . GLY A 1 210 ? 7.397 -0.644 -29.504 1.00 92.56 210 GLY A C 1
ATOM 1581 O O . GLY A 1 210 ? 8.184 -1.251 -28.783 1.00 92.56 210 GLY A O 1
ATOM 1582 N N . PRO A 1 211 ? 7.449 -0.751 -30.847 1.00 90.50 211 PRO A N 1
ATOM 1583 C CA . PRO A 1 211 ? 8.347 -1.675 -31.549 1.00 90.50 211 PRO A CA 1
ATOM 1584 C C . PRO A 1 211 ? 9.837 -1.496 -31.229 1.00 90.50 211 PRO A C 1
ATOM 1586 O O . PRO A 1 211 ? 10.593 -2.458 -31.290 1.00 90.50 211 PRO A O 1
ATOM 1589 N N . ASN A 1 212 ? 10.256 -0.282 -30.859 1.00 89.19 212 ASN A N 1
ATOM 1590 C CA . ASN A 1 212 ? 11.644 0.016 -30.495 1.00 89.19 212 ASN A CA 1
ATOM 1591 C C . ASN A 1 212 ? 12.064 -0.590 -29.147 1.00 89.19 212 ASN A C 1
ATOM 1593 O O . ASN A 1 212 ? 13.253 -0.614 -28.845 1.00 89.19 212 ASN A O 1
ATOM 1597 N N . ASP A 1 213 ? 11.106 -1.050 -28.342 1.00 89.81 213 ASP A N 1
ATOM 1598 C CA . ASP A 1 213 ? 11.363 -1.681 -27.047 1.00 89.81 213 ASP A CA 1
ATOM 1599 C C . ASP A 1 213 ? 11.412 -3.218 -27.159 1.00 89.81 213 ASP A C 1
ATOM 1601 O O . ASP A 1 213 ? 11.662 -3.909 -26.175 1.00 89.81 213 ASP A O 1
ATOM 1605 N N . VAL A 1 214 ? 11.180 -3.783 -28.352 1.00 84.56 214 VAL A N 1
ATOM 1606 C CA . VAL A 1 214 ? 11.216 -5.236 -28.566 1.00 84.56 214 VAL A CA 1
ATOM 1607 C C . VAL A 1 214 ? 12.626 -5.769 -28.314 1.00 84.56 214 VAL A C 1
ATOM 1609 O O . VAL A 1 214 ? 13.591 -5.321 -28.928 1.00 84.56 214 VAL A O 1
ATOM 1612 N N . GLY A 1 215 ? 12.731 -6.766 -27.434 1.00 82.62 215 GLY A N 1
ATOM 1613 C CA . GLY A 1 215 ? 14.005 -7.374 -27.040 1.00 82.62 215 GLY A CA 1
ATOM 1614 C C . GLY A 1 215 ? 14.730 -6.641 -25.907 1.00 82.62 215 GLY A C 1
ATOM 1615 O O . GLY A 1 215 ? 15.753 -7.136 -25.448 1.00 82.62 215 GLY A O 1
ATOM 1616 N N . VAL A 1 216 ? 14.196 -5.510 -25.434 1.00 84.62 216 VAL A N 1
ATOM 1617 C CA . VAL A 1 216 ? 14.615 -4.873 -24.178 1.00 84.62 216 VAL A CA 1
ATOM 1618 C C . VAL A 1 216 ? 13.806 -5.486 -23.031 1.00 84.62 216 VAL A C 1
ATOM 1620 O O . VAL A 1 216 ? 12.635 -5.822 -23.222 1.00 84.62 216 VAL A O 1
ATOM 1623 N N . ARG A 1 217 ? 14.443 -5.679 -21.871 1.00 78.69 217 ARG A N 1
ATOM 1624 C CA . ARG A 1 217 ? 13.779 -6.220 -20.677 1.00 78.69 217 ARG A CA 1
ATOM 1625 C C . ARG A 1 217 ? 12.825 -5.216 -20.048 1.00 78.69 217 ARG A C 1
ATOM 1627 O O . ARG A 1 217 ? 13.137 -4.002 -20.062 1.00 78.69 217 ARG A O 1
#

Foldse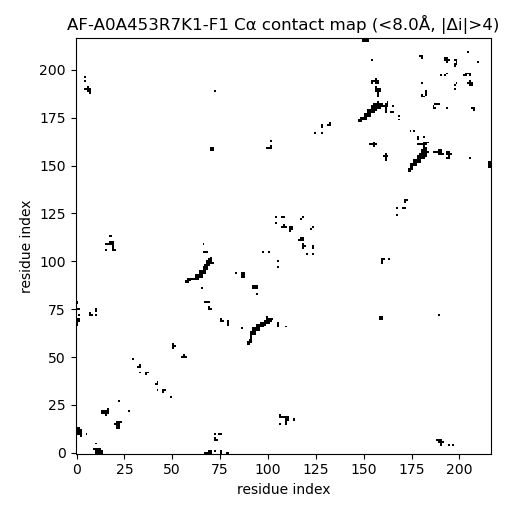ek 3Di:
DAPPLDFLVDGDDFDADLQLHGPDPVCVVLVVCLVPQPDPVSNVVSVVVVCVVVVNDFPDQAAAEAEDEAKPRPCGVVVLVVVQVVQVVGHRYHYDYLYHDDSSLVSQQSNQVSVVHDRHPVVVLVVVLVVLVVVVVPDDCPPPLVVLLAEDEAELQLMPSLVVCVVNVVSNPSYNYHYQSSVPPPRDGRNDQTDDVNCVPVVDDRPPDDPVCPPGD

Solvent-accessible surface area (backbone atoms only — not comparable to full-atom values): 12395 Å² total; per-residue (Å²): 61,48,45,81,80,49,59,60,91,58,68,41,78,75,62,68,31,67,79,33,44,68,52,61,73,86,51,48,62,57,53,54,51,58,76,64,40,90,40,73,67,54,36,50,51,51,53,56,51,49,28,59,76,72,68,53,82,78,75,52,94,63,69,48,75,46,83,42,46,19,41,77,45,82,66,37,63,62,53,48,54,53,51,40,53,60,41,54,70,41,65,46,37,43,63,42,82,70,48,78,41,42,71,68,56,53,29,51,27,42,25,26,47,69,68,76,43,82,50,49,72,67,52,54,50,50,52,52,38,52,53,52,50,55,54,56,72,73,49,73,75,87,60,55,76,70,77,51,54,49,53,33,61,43,71,19,21,23,31,44,60,17,51,51,46,68,70,48,46,86,61,41,78,69,50,44,75,45,71,40,44,26,44,52,91,90,65,66,55,41,42,61,63,19,30,71,65,42,33,69,72,70,69,48,79,34,70,98,57,58,83,90,50,67,93,55,77

Nearest PDB structures (foldseek):
  2dka-assembly2_B  TM=8.737E-01  e=7.866E-14  Candida albicans
  2dkc-assembly1_A  TM=8.662E-01  e=1.148E-13  Candida albicans
  2dkc-assembly2_B  TM=8.979E-01  e=5.557E-13  Candida albicans
  2dkd-assembly2_B  TM=8.902E-01  e=1.525E-12  Candida albicans
  3fzv-assembly1_D  TM=4.095E-01  e=1.254E+00  Pseudomonas aeruginosa PAO1

InterPro domains:
  IPR005844 Alpha-D-phosphohexomutase, alpha/beta/alpha domain I [PF02878] (1-26)
  IPR005844 Alpha-D-phosphohexomutase, alpha/beta/alpha domain I [PF02878] (48-114)
  IPR016055 Alpha-D-phosphohexomutase, alpha/beta/alpha I/II/III [SSF53738] (1-38)
  IPR016055 Alpha-D-phosphohexomutase, alpha/beta/alpha I/II/III [SSF53738] (46-115)

Organism: Aegilops tauschii subsp. strangulata (NCBI:txid200361)

pLDDT: mean 92.62, std 9.54, range [53.31, 98.69]

Mean predicted aligned error: 4.93 Å

Sequence (217 aa):
ITASHNPVGDNGVKIVDADGGMMSQAWEPFSDALANAPTPDALLQLVLQFAKDEGITLGGAHSAQVLLARDTRPTGEYLLDVATKGISAIVGSVALDMGILTTPQLHWMVRNKNRGLKASEADYFTQITESFRHLLELTPDDKGIDELNEKLIVDGANGIGGLKLEQIKPNLARLDILVRNSGKEGEGILNERCGADFVQKEKVLPLGFGPNDVGVR

Radius of gyration: 21.21 Å; Cα contacts (8 Å, |Δi|>4): 294; chains: 1; bounding box: 60×31×61 Å

Secondary structure (DSSP, 8-state):
---TTS-TT------B-TTSSBPPGGGHHHHHHHHT-SSHHHHHHHHHHHHHHTTPPPSSS--EEEEEEE-S-TTHHHHHHHHHHHHHTSTTEEEEEEEE--HHHHHHHHHHHHTT----HHHHHHHHHHHHHHHHHTS-TTS-GGGT--EEEEE-TTSHHHHHHHHHGGGSTT-EEEEES---TTS--TTSS-SHHHHHHH-SPPTT--GGGTT--